Protein AF-A0A1A9Z131-F1 (afdb_monomer_lite)

Foldseek 3Di:
DDWDWADAQAWLVRVQVVVCVVVVAPDKDWADTDDSQETATIDMAGDPRVVCNVVLLPFDKDKDWDKDFQWAFLQLAPVGDTPGGHDQPDDPVQLVVLVVVPPDDDDFDDHPPDPVPGDDDDVSRVQQVSNVSSVRGMGTYDYMYMDRPPAAEDEDADDCPPPQDFFDADDDPDDDFAKYWYAYNVPRHTFFIFGADNRRGTHDTDGDDD

Structure (mmCIF, N/CA/C/O backbone):
data_AF-A0A1A9Z131-F1
#
_entry.id   AF-A0A1A9Z131-F1
#
loop_
_atom_site.group_PDB
_atom_site.id
_atom_site.type_symbol
_atom_site.label_atom_id
_atom_site.label_alt_id
_atom_site.label_comp_id
_atom_site.label_asym_id
_atom_site.label_entity_id
_atom_site.label_seq_id
_atom_site.pdbx_PDB_ins_code
_atom_site.Cartn_x
_atom_site.Cartn_y
_atom_site.Cartn_z
_atom_site.occupancy
_atom_site.B_iso_or_equiv
_atom_site.auth_seq_id
_atom_site.auth_comp_id
_atom_site.auth_asym_id
_atom_site.auth_atom_id
_atom_site.pdbx_PDB_model_num
ATOM 1 N N . MET A 1 1 ? 10.543 5.028 -19.927 1.00 80.50 1 MET A N 1
ATOM 2 C CA . MET A 1 1 ? 9.781 4.653 -18.719 1.00 80.50 1 MET A CA 1
ATOM 3 C C . MET A 1 1 ? 8.359 5.126 -18.933 1.00 80.50 1 MET A C 1
ATOM 5 O O . MET A 1 1 ? 8.201 6.187 -19.519 1.00 80.50 1 MET A O 1
ATOM 9 N N . LEU A 1 2 ? 7.374 4.341 -18.516 1.00 78.75 2 LEU A N 1
ATOM 10 C CA . LEU A 1 2 ? 5.954 4.682 -18.515 1.00 78.75 2 LEU A CA 1
ATOM 11 C C . LEU A 1 2 ? 5.469 4.652 -17.066 1.00 78.75 2 LEU A C 1
ATOM 13 O O . LEU A 1 2 ? 5.832 3.738 -16.329 1.00 78.75 2 LEU A O 1
ATOM 17 N N . LEU A 1 3 ? 4.692 5.646 -16.659 1.00 81.25 3 LEU A N 1
ATOM 18 C CA . LEU A 1 3 ? 4.145 5.745 -15.310 1.00 81.25 3 LEU A CA 1
ATOM 19 C C . LEU A 1 3 ? 2.669 5.385 -15.369 1.00 81.25 3 LEU A C 1
ATOM 21 O O . LEU A 1 3 ? 1.824 6.256 -15.468 1.00 81.25 3 LEU A O 1
ATOM 25 N N . LEU A 1 4 ? 2.381 4.090 -15.371 1.00 80.44 4 LEU A N 1
ATOM 26 C CA . LEU A 1 4 ? 1.031 3.612 -15.613 1.00 80.44 4 LEU A CA 1
ATOM 27 C C . LEU A 1 4 ? 0.202 3.673 -14.328 1.00 80.44 4 LEU A C 1
ATOM 29 O O . LEU A 1 4 ? 0.652 3.183 -13.298 1.00 80.44 4 LEU A O 1
ATOM 33 N N . ASP A 1 5 ? -1.017 4.198 -14.396 1.00 81.69 5 ASP A N 1
ATOM 34 C CA . ASP A 1 5 ? -2.008 3.996 -13.338 1.00 81.69 5 ASP A CA 1
ATOM 35 C C . ASP A 1 5 ? -2.646 2.604 -13.481 1.00 81.69 5 ASP A C 1
ATOM 37 O O . ASP A 1 5 ? -3.326 2.300 -14.465 1.00 81.69 5 ASP A O 1
ATOM 41 N N . LYS A 1 6 ? -2.339 1.705 -12.540 1.00 84.62 6 LYS A N 1
ATOM 42 C CA . LYS A 1 6 ? -2.785 0.314 -12.559 1.00 84.62 6 LYS A CA 1
ATOM 43 C C . LYS A 1 6 ? -4.248 0.265 -12.119 1.00 84.62 6 LYS A C 1
ATOM 45 O O . LYS A 1 6 ? -4.522 0.585 -10.964 1.00 84.62 6 LYS A O 1
ATOM 50 N N . PRO A 1 7 ? -5.182 -0.235 -12.945 1.00 81.88 7 PRO A N 1
ATOM 51 C CA . PRO A 1 7 ? -6.535 -0.485 -12.468 1.00 81.88 7 PRO A CA 1
ATOM 52 C C . PRO A 1 7 ? -6.546 -1.581 -11.390 1.00 81.88 7 PRO A C 1
ATOM 54 O O . PRO A 1 7 ? -5.699 -2.488 -11.379 1.00 81.88 7 PRO A O 1
ATOM 57 N N . ALA A 1 8 ? -7.524 -1.506 -10.489 1.00 82.56 8 ALA A N 1
ATOM 58 C CA . ALA A 1 8 ? -7.813 -2.578 -9.540 1.00 82.56 8 ALA A CA 1
ATOM 59 C C . ALA A 1 8 ? -8.318 -3.841 -10.272 1.00 82.56 8 ALA A C 1
ATOM 61 O O . ALA A 1 8 ? -8.805 -3.772 -11.400 1.00 82.56 8 ALA A O 1
ATOM 62 N N . GLY A 1 9 ? -8.163 -5.006 -9.641 1.00 85.12 9 GLY A N 1
ATOM 63 C CA . GLY A 1 9 ? -8.548 -6.318 -10.177 1.00 85.12 9 GLY A CA 1
ATOM 64 C C . GLY A 1 9 ? -7.490 -6.999 -11.056 1.00 85.12 9 GLY A C 1
ATOM 65 O O . GLY A 1 9 ? -7.666 -8.146 -11.456 1.00 85.12 9 GLY A O 1
ATOM 66 N N . TYR A 1 10 ? -6.363 -6.339 -11.337 1.00 88.12 10 TYR A N 1
ATOM 67 C CA . TYR A 1 10 ? -5.304 -6.880 -12.195 1.00 88.12 10 TYR A CA 1
ATOM 68 C C . TYR A 1 10 ? -3.958 -6.943 -11.481 1.00 88.12 10 TYR A C 1
ATOM 70 O O . TYR A 1 10 ? -3.532 -5.974 -10.856 1.00 88.12 10 TYR A O 1
ATOM 78 N N . SER A 1 11 ? -3.226 -8.049 -11.634 1.00 90.19 11 SER A N 1
ATOM 79 C CA . SER A 1 11 ? -1.854 -8.141 -11.119 1.00 90.19 11 SER A CA 1
ATOM 80 C C . SER A 1 11 ? -0.894 -7.219 -11.887 1.00 90.19 11 SER A C 1
ATOM 82 O O . SER A 1 11 ? -1.046 -7.005 -13.095 1.00 90.19 11 SER A O 1
ATOM 84 N N . SER A 1 12 ? 0.151 -6.713 -11.221 1.00 89.88 12 SER A N 1
ATOM 85 C CA . SER A 1 12 ? 1.187 -5.895 -11.880 1.00 89.88 12 SER A CA 1
ATOM 86 C C . SER A 1 12 ? 1.824 -6.594 -13.084 1.00 89.88 12 SER A C 1
ATOM 88 O O . SER A 1 12 ? 2.076 -5.957 -14.106 1.00 89.88 12 SER A O 1
ATOM 90 N N . ASN A 1 13 ? 2.055 -7.910 -13.002 1.00 93.69 13 ASN A N 1
ATOM 91 C CA . ASN A 1 13 ? 2.632 -8.663 -14.115 1.00 93.69 13 ASN A CA 1
ATOM 92 C C . ASN A 1 13 ? 1.666 -8.769 -15.304 1.00 93.69 13 ASN A C 1
ATOM 94 O O . ASN A 1 13 ? 2.104 -8.632 -16.442 1.00 93.69 13 ASN A O 1
ATOM 98 N N . TYR A 1 14 ? 0.363 -8.959 -15.065 1.00 94.19 14 TYR A N 1
ATOM 99 C CA . TYR A 1 14 ? -0.627 -8.967 -16.146 1.00 94.19 14 TYR A CA 1
ATOM 100 C C . TYR A 1 14 ? -0.594 -7.650 -16.937 1.00 94.19 14 TYR A C 1
ATOM 102 O O . TYR A 1 14 ? -0.487 -7.658 -18.166 1.00 94.19 14 TYR A O 1
ATOM 110 N N . ILE A 1 15 ? -0.594 -6.520 -16.226 1.00 92.19 15 ILE A N 1
ATOM 111 C CA . ILE A 1 15 ? -0.526 -5.185 -16.827 1.00 92.19 15 ILE A CA 1
ATOM 112 C C . ILE A 1 15 ? 0.799 -4.966 -17.567 1.00 92.19 15 ILE A C 1
ATOM 114 O O . ILE A 1 15 ? 0.792 -4.494 -18.705 1.00 92.19 15 ILE A O 1
ATOM 118 N N . LEU A 1 16 ? 1.930 -5.394 -16.992 1.00 93.94 16 LEU A N 1
ATOM 119 C CA . LEU A 1 16 ? 3.228 -5.360 -17.671 1.00 93.94 16 LEU A CA 1
ATOM 120 C C . LEU A 1 16 ? 3.188 -6.095 -19.016 1.00 93.94 16 LEU A C 1
ATOM 122 O O . LEU A 1 16 ? 3.672 -5.553 -20.009 1.00 93.94 16 LEU A O 1
ATOM 126 N N . GLN A 1 17 ? 2.641 -7.315 -19.062 1.00 95.19 17 GLN A N 1
ATOM 127 C CA . GLN A 1 17 ? 2.590 -8.092 -20.305 1.00 95.19 17 GLN A CA 1
ATOM 128 C C . GLN A 1 17 ? 1.708 -7.414 -21.355 1.00 95.19 17 GLN A C 1
ATOM 130 O O . GLN A 1 17 ? 2.103 -7.333 -22.518 1.00 95.19 17 GLN A O 1
ATOM 135 N N . LYS A 1 18 ? 0.552 -6.865 -20.956 1.00 93.25 18 LYS A N 1
ATOM 136 C CA . LYS A 1 18 ? -0.313 -6.092 -21.859 1.00 93.25 18 LYS A CA 1
ATOM 137 C C . LYS A 1 18 ? 0.429 -4.899 -22.460 1.00 93.25 18 LYS A C 1
ATOM 139 O O . LYS A 1 18 ? 0.466 -4.763 -23.680 1.00 93.25 18 LYS A O 1
ATOM 144 N N . VAL A 1 19 ? 1.083 -4.091 -21.628 1.00 89.19 19 VAL A N 1
ATOM 145 C CA . VAL A 1 19 ? 1.844 -2.915 -22.079 1.00 89.19 19 VAL A CA 1
ATOM 146 C C . VAL A 1 19 ? 3.030 -3.304 -22.959 1.00 89.19 19 VAL A C 1
ATOM 148 O O . VAL A 1 19 ? 3.261 -2.679 -23.993 1.00 89.19 19 VAL A O 1
ATOM 151 N N . LYS A 1 20 ? 3.777 -4.351 -22.587 1.00 93.12 20 LYS A N 1
ATOM 152 C CA . LYS A 1 20 ? 4.911 -4.853 -23.374 1.00 93.12 20 LYS A CA 1
ATOM 153 C C . LYS A 1 20 ? 4.474 -5.234 -24.790 1.00 93.12 20 LYS A C 1
ATOM 155 O O . LYS A 1 20 ? 5.169 -4.880 -25.740 1.00 93.12 20 LYS A O 1
ATOM 160 N N . THR A 1 21 ? 3.339 -5.922 -24.919 1.00 93.50 21 THR A N 1
ATOM 161 C CA . THR A 1 21 ? 2.768 -6.318 -26.212 1.00 93.50 21 THR A CA 1
ATOM 162 C C . THR A 1 21 ? 2.284 -5.109 -27.008 1.00 93.50 21 THR A C 1
ATOM 164 O O . THR A 1 21 ? 2.656 -4.976 -28.171 1.00 93.50 21 THR A O 1
ATOM 167 N N . LEU A 1 22 ? 1.524 -4.197 -26.388 1.00 91.06 22 LEU A N 1
ATOM 168 C CA . LEU A 1 22 ? 1.009 -2.987 -27.047 1.00 91.06 22 LEU A CA 1
ATOM 169 C C . LEU A 1 22 ? 2.128 -2.106 -27.615 1.00 91.06 22 LEU A C 1
ATOM 171 O O . LEU A 1 22 ? 2.004 -1.580 -28.715 1.00 91.06 22 LEU A O 1
ATOM 175 N N . LEU A 1 23 ? 3.237 -1.983 -26.885 1.00 86.50 23 LEU A N 1
ATOM 176 C CA . LEU A 1 23 ? 4.388 -1.173 -27.289 1.00 86.50 23 LEU A CA 1
ATOM 177 C C . LEU A 1 23 ? 5.455 -1.966 -28.060 1.00 86.50 23 LEU A C 1
ATOM 179 O O . LEU A 1 23 ? 6.532 -1.434 -28.323 1.00 86.50 23 LEU A O 1
ATOM 183 N N . GLN A 1 24 ? 5.194 -3.241 -28.379 1.00 92.44 24 GLN A N 1
ATOM 184 C CA . GLN A 1 24 ? 6.124 -4.154 -29.062 1.00 92.44 24 GLN A CA 1
ATOM 185 C C . GLN A 1 24 ? 7.536 -4.161 -28.440 1.00 92.44 24 GLN A C 1
ATOM 187 O O . GLN A 1 24 ? 8.564 -4.277 -29.114 1.00 92.44 24 GLN A O 1
ATOM 192 N N . ALA A 1 25 ? 7.610 -4.016 -27.116 1.00 90.50 25 ALA A N 1
ATOM 193 C CA . ALA A 1 25 ? 8.872 -3.848 -26.418 1.00 90.50 25 ALA A CA 1
ATOM 194 C C . ALA A 1 25 ? 9.596 -5.194 -26.263 1.00 90.50 25 ALA A C 1
ATOM 196 O O . ALA A 1 25 ? 9.107 -6.119 -25.611 1.00 90.50 25 ALA A O 1
ATOM 197 N N . LYS A 1 26 ? 10.833 -5.288 -26.771 1.00 90.88 26 LYS A N 1
ATOM 198 C CA . LYS A 1 26 ? 11.671 -6.499 -26.634 1.00 90.88 26 LYS A CA 1
ATOM 199 C C . LYS A 1 26 ? 11.933 -6.876 -25.169 1.00 90.88 26 LYS A C 1
ATOM 201 O O . LYS A 1 26 ? 11.962 -8.052 -24.815 1.00 90.88 26 LYS A O 1
ATOM 206 N N . LYS A 1 27 ? 12.089 -5.874 -24.299 1.00 91.19 27 LYS A N 1
ATOM 207 C CA . LYS A 1 27 ? 12.331 -6.037 -22.860 1.00 91.19 27 LYS A CA 1
ATOM 208 C C . LYS A 1 27 ? 11.526 -5.009 -22.073 1.00 91.19 27 LYS A C 1
ATOM 210 O O . LYS A 1 27 ? 11.609 -3.821 -22.378 1.00 91.19 27 LYS A O 1
ATOM 215 N N . ALA A 1 28 ? 10.815 -5.466 -21.048 1.00 92.06 28 ALA A N 1
ATOM 216 C CA . ALA A 1 28 ? 10.077 -4.622 -20.118 1.00 92.06 28 ALA A CA 1
ATOM 217 C C . ALA A 1 28 ? 10.122 -5.220 -18.702 1.00 92.06 28 ALA A C 1
ATOM 219 O O . ALA A 1 28 ? 10.279 -6.431 -18.552 1.00 92.06 28 ALA A O 1
ATOM 220 N N . GLY A 1 29 ? 9.990 -4.376 -17.684 1.00 90.19 29 GLY A N 1
ATOM 221 C CA . GLY A 1 29 ? 9.822 -4.759 -16.281 1.00 90.19 29 GLY A CA 1
ATOM 222 C C . GLY A 1 29 ? 9.078 -3.661 -15.526 1.00 90.19 29 GLY A C 1
ATOM 223 O O . GLY A 1 29 ? 8.997 -2.544 -16.025 1.00 90.19 29 GLY A O 1
ATOM 224 N N . TYR A 1 30 ? 8.544 -3.951 -14.343 1.00 88.38 30 TYR A N 1
ATOM 225 C CA . TYR A 1 30 ? 7.919 -2.944 -13.479 1.00 88.38 30 TYR A CA 1
ATOM 226 C C . TYR A 1 30 ? 8.684 -2.796 -12.160 1.00 88.38 30 TYR A C 1
ATOM 228 O O . TYR A 1 30 ? 9.517 -3.641 -11.821 1.00 88.38 30 TYR A O 1
ATOM 236 N N . VAL A 1 31 ? 8.414 -1.716 -11.430 1.00 84.62 31 VAL A N 1
ATOM 237 C CA . VAL A 1 31 ? 8.987 -1.454 -10.105 1.00 84.62 31 VAL A CA 1
ATOM 238 C C . VAL A 1 31 ? 7.879 -1.247 -9.086 1.00 84.62 31 VAL A C 1
ATOM 240 O O . VAL A 1 31 ? 6.948 -0.506 -9.365 1.00 84.62 31 VAL A O 1
ATOM 243 N N . GLY A 1 32 ? 8.003 -1.877 -7.914 1.00 81.06 32 GLY A N 1
ATOM 244 C CA . GLY A 1 32 ? 6.988 -1.814 -6.863 1.00 81.06 32 GLY A CA 1
ATOM 245 C C . GLY A 1 32 ? 5.758 -2.633 -7.243 1.00 81.06 32 GLY A C 1
ATOM 246 O O . GLY A 1 32 ? 4.857 -2.141 -7.914 1.00 81.06 32 GLY A O 1
ATOM 247 N N . THR A 1 33 ? 5.735 -3.909 -6.852 1.00 84.75 33 THR A N 1
ATOM 248 C CA . THR A 1 33 ? 4.553 -4.754 -7.061 1.00 84.75 33 THR A CA 1
ATOM 249 C C . THR A 1 33 ? 3.370 -4.150 -6.316 1.00 84.75 33 THR A C 1
ATOM 251 O O . THR A 1 33 ? 3.461 -3.905 -5.117 1.00 84.75 33 THR A O 1
ATOM 254 N N . LEU A 1 34 ? 2.271 -3.942 -7.033 1.00 83.50 34 LEU A N 1
ATOM 255 C CA . LEU A 1 34 ? 0.981 -3.598 -6.459 1.00 83.50 34 LEU A CA 1
ATOM 256 C C . LEU A 1 34 ? 0.136 -4.866 -6.412 1.00 83.50 34 LEU A C 1
ATOM 258 O O . LEU A 1 34 ? 0.111 -5.639 -7.379 1.00 83.50 34 LEU A O 1
ATOM 262 N N . ASP A 1 35 ? -0.566 -5.069 -5.303 1.00 81.44 35 ASP A N 1
ATOM 263 C CA . ASP A 1 35 ? -1.525 -6.161 -5.194 1.00 81.44 35 ASP A CA 1
ATOM 264 C C . ASP A 1 35 ? -2.596 -6.050 -6.291 1.00 81.44 35 ASP A C 1
ATOM 266 O O . ASP A 1 35 ? -2.889 -4.939 -6.755 1.00 81.44 35 ASP A O 1
ATOM 270 N N . PRO A 1 36 ? -3.207 -7.169 -6.725 1.00 83.81 36 PRO A N 1
ATOM 271 C CA . PRO A 1 36 ? -4.270 -7.136 -7.727 1.00 83.81 36 PRO A CA 1
ATOM 272 C C . PRO A 1 36 ? -5.375 -6.136 -7.378 1.00 83.81 36 PRO A C 1
ATOM 274 O O . PRO A 1 36 ? -5.810 -5.365 -8.230 1.00 83.81 36 PRO A O 1
ATOM 277 N N . LEU A 1 37 ? -5.727 -6.095 -6.097 1.00 77.81 37 LEU A N 1
ATOM 278 C CA . LEU A 1 37 ? -6.708 -5.211 -5.487 1.00 77.81 37 LEU A CA 1
ATOM 279 C C . LEU A 1 37 ? -6.302 -3.737 -5.378 1.00 77.81 37 LEU A C 1
ATOM 281 O O . LEU A 1 37 ? -7.162 -2.861 -5.320 1.00 77.81 37 LEU A O 1
ATOM 285 N N . ALA A 1 38 ? -5.006 -3.438 -5.339 1.00 80.69 38 ALA A N 1
ATOM 286 C CA . ALA A 1 38 ? -4.530 -2.062 -5.276 1.00 80.69 38 ALA A CA 1
ATOM 287 C C . ALA A 1 38 ? -4.666 -1.376 -6.642 1.00 80.69 38 ALA A C 1
ATOM 289 O O . ALA A 1 38 ? -4.644 -2.032 -7.682 1.00 80.69 38 ALA A O 1
ATOM 290 N N . SER A 1 39 ? -4.756 -0.052 -6.650 1.00 82.06 39 SER A N 1
ATOM 291 C CA . SER A 1 39 ? -4.669 0.776 -7.855 1.00 82.06 39 SER A CA 1
ATOM 292 C C . SER A 1 39 ? -3.538 1.800 -7.726 1.00 82.06 39 SER A C 1
ATOM 294 O O . SER A 1 39 ? -2.880 1.888 -6.686 1.00 82.06 39 SER A O 1
ATOM 296 N N . GLY A 1 40 ? -3.284 2.587 -8.763 1.00 81.31 40 GLY A N 1
ATOM 297 C CA . GLY A 1 40 ? -2.299 3.658 -8.702 1.00 81.31 40 GLY A CA 1
ATOM 298 C C . GLY A 1 40 ? -1.005 3.340 -9.435 1.00 81.31 40 GLY A C 1
ATOM 299 O O . GLY A 1 40 ? -0.904 2.435 -10.264 1.00 81.31 40 GLY A O 1
ATOM 300 N N . MET A 1 41 ? 0.009 4.139 -9.136 1.00 82.38 41 MET A N 1
ATOM 301 C CA . MET A 1 41 ? 1.197 4.288 -9.960 1.00 82.38 41 MET A CA 1
ATOM 302 C C . MET A 1 41 ? 2.068 3.023 -9.982 1.00 82.38 41 MET A C 1
ATOM 304 O O . MET A 1 41 ? 2.694 2.654 -8.989 1.00 82.38 41 MET A O 1
ATOM 308 N N . LEU A 1 42 ? 2.177 2.412 -11.160 1.00 85.81 42 LEU A N 1
ATOM 309 C CA . LEU A 1 42 ? 3.052 1.294 -11.492 1.00 85.81 42 LEU A CA 1
ATOM 310 C C . LEU A 1 42 ? 4.097 1.744 -12.531 1.00 85.81 42 LEU A C 1
ATOM 312 O O . LEU A 1 42 ? 3.823 1.753 -13.736 1.00 85.81 42 LEU A O 1
ATOM 316 N N . PRO A 1 43 ? 5.322 2.100 -12.105 1.00 85.69 43 PRO A N 1
ATOM 317 C CA . PRO A 1 43 ? 6.407 2.411 -13.026 1.00 85.69 43 PRO A CA 1
ATOM 318 C C . PRO A 1 43 ? 6.779 1.201 -13.889 1.00 85.69 43 PRO A C 1
ATOM 320 O O . PRO A 1 43 ? 7.225 0.169 -13.383 1.00 85.69 43 PRO A O 1
ATOM 323 N N . ILE A 1 44 ? 6.657 1.348 -15.207 1.00 86.31 44 ILE A N 1
ATOM 324 C CA . ILE A 1 44 ? 7.069 0.369 -16.213 1.00 86.31 44 ILE A CA 1
ATOM 325 C C . ILE A 1 44 ? 8.332 0.869 -16.923 1.00 86.31 44 ILE A C 1
ATOM 327 O O . ILE A 1 44 ? 8.408 1.959 -17.497 1.00 86.31 44 ILE A O 1
ATOM 331 N N . LEU A 1 45 ? 9.364 0.039 -16.895 1.00 86.81 45 LEU A N 1
ATOM 332 C CA . LEU A 1 45 ? 10.670 0.271 -17.490 1.00 86.81 45 LEU A CA 1
ATOM 333 C C . LEU A 1 45 ? 10.829 -0.590 -18.742 1.00 86.81 45 LEU A C 1
ATOM 335 O O . LEU A 1 45 ? 10.433 -1.751 -18.762 1.00 86.81 45 LEU A O 1
ATOM 339 N N . PHE A 1 46 ? 11.483 -0.049 -19.768 1.00 88.00 46 PHE A N 1
ATOM 340 C CA . PHE A 1 46 ? 11.712 -0.724 -21.050 1.00 88.00 46 PHE A CA 1
ATOM 341 C C . PHE A 1 46 ? 13.194 -0.756 -21.422 1.00 88.00 46 PHE A C 1
ATOM 343 O O . PHE A 1 46 ? 13.941 0.188 -21.146 1.00 88.00 46 PHE A O 1
ATOM 350 N N . GLY A 1 47 ? 13.632 -1.823 -22.090 1.00 90.88 47 GLY A N 1
ATOM 351 C CA . GLY A 1 47 ? 14.978 -1.918 -22.658 1.00 90.88 47 GLY A CA 1
ATOM 352 C C . GLY A 1 47 ? 16.084 -1.665 -21.630 1.00 90.88 47 GLY A C 1
ATOM 353 O O . GLY A 1 47 ? 16.157 -2.335 -20.602 1.00 90.88 47 GLY A O 1
ATOM 354 N N . ILE A 1 48 ? 16.953 -0.687 -21.905 1.00 85.94 48 ILE A N 1
ATOM 355 C CA . ILE A 1 48 ? 18.062 -0.324 -21.012 1.00 85.94 48 ILE A CA 1
ATOM 356 C C . ILE A 1 48 ? 17.584 0.301 -19.696 1.00 85.94 48 ILE A C 1
ATOM 358 O O . ILE A 1 48 ? 18.247 0.142 -18.672 1.00 85.94 48 ILE A O 1
ATOM 362 N N . THR A 1 49 ? 16.405 0.939 -19.692 1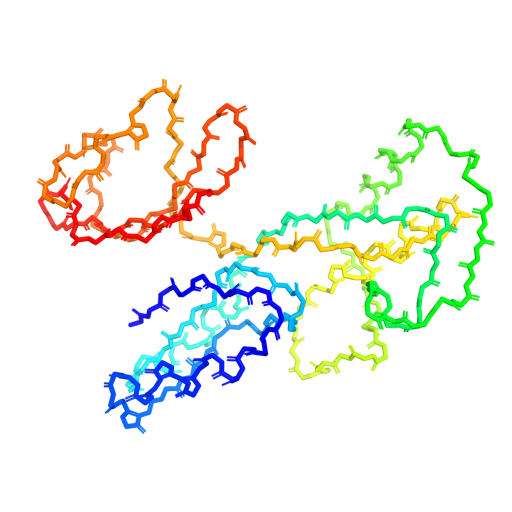.00 81.50 49 THR A N 1
ATOM 363 C CA . THR A 1 49 ? 15.882 1.619 -18.497 1.00 81.50 49 THR A CA 1
ATOM 364 C C . THR A 1 49 ? 15.541 0.644 -17.371 1.00 81.50 49 THR A C 1
ATOM 366 O O . THR A 1 49 ? 15.561 1.032 -16.208 1.00 81.50 49 THR A O 1
ATOM 369 N N . THR A 1 50 ? 15.356 -0.651 -17.671 1.00 83.75 50 THR A N 1
ATOM 370 C CA . THR A 1 50 ? 15.155 -1.684 -16.639 1.00 83.75 50 THR A CA 1
ATOM 371 C C . THR A 1 50 ? 16.346 -1.813 -15.689 1.00 83.75 50 THR A C 1
ATOM 373 O O . THR A 1 50 ? 16.187 -2.354 -14.603 1.00 83.75 50 THR A O 1
ATOM 376 N N . LYS A 1 51 ? 17.547 -1.357 -16.082 1.00 81.00 51 LYS A N 1
ATOM 377 C CA . LYS A 1 51 ? 18.738 -1.367 -15.215 1.00 81.00 51 LYS A CA 1
ATOM 378 C C . LYS A 1 51 ? 18.613 -0.397 -14.032 1.00 81.00 51 LYS A C 1
ATOM 380 O O . LYS A 1 51 ? 19.263 -0.610 -13.016 1.00 81.00 51 LYS A O 1
ATOM 385 N N . PHE A 1 52 ? 17.760 0.623 -14.145 1.00 77.81 52 PHE A N 1
ATOM 386 C CA . PHE A 1 52 ? 17.558 1.642 -13.113 1.00 77.81 52 PHE A CA 1
ATOM 387 C C . PHE A 1 52 ? 16.456 1.280 -12.104 1.00 77.81 52 PHE A C 1
ATOM 389 O O . PHE A 1 52 ? 16.143 2.084 -11.231 1.00 77.81 52 PHE A O 1
ATOM 396 N N . SER A 1 53 ? 15.886 0.070 -12.178 1.00 81.56 53 SER A N 1
ATOM 397 C CA . SER A 1 53 ? 14.809 -0.374 -11.280 1.00 81.56 53 SER A CA 1
ATOM 398 C C . SER A 1 53 ? 15.169 -0.271 -9.798 1.00 81.56 53 SER A C 1
ATOM 400 O O . SER A 1 53 ? 14.323 0.096 -8.991 1.00 81.56 53 SER A O 1
ATOM 402 N N . LYS A 1 54 ? 16.436 -0.527 -9.447 1.00 76.12 54 LYS A N 1
ATOM 403 C CA . LYS A 1 54 ? 16.940 -0.440 -8.068 1.00 76.12 54 LYS A CA 1
ATOM 404 C C . LYS A 1 54 ? 16.779 0.953 -7.454 1.00 76.12 54 LYS A C 1
ATOM 406 O O . LYS A 1 54 ? 16.483 1.045 -6.272 1.00 76.12 54 LYS A O 1
ATOM 411 N N . TYR A 1 55 ? 16.932 2.018 -8.242 1.00 76.12 55 TYR A N 1
ATOM 412 C CA . TYR A 1 55 ? 16.779 3.385 -7.735 1.00 76.12 55 TYR A CA 1
ATOM 413 C C . TYR A 1 55 ? 15.323 3.677 -7.374 1.00 76.12 55 TYR A C 1
ATOM 415 O O . TYR A 1 55 ? 15.053 4.187 -6.297 1.00 76.12 55 TYR A O 1
ATOM 423 N N . LEU A 1 56 ? 14.388 3.261 -8.234 1.00 75.12 56 LEU A N 1
ATOM 424 C CA . LEU A 1 56 ? 12.949 3.411 -8.003 1.00 75.12 56 LEU A CA 1
ATOM 425 C C . LEU A 1 56 ? 12.427 2.508 -6.873 1.00 75.12 56 LEU A C 1
ATOM 427 O O . LEU A 1 56 ? 11.450 2.839 -6.214 1.00 75.12 56 LEU A O 1
ATOM 431 N N . LEU A 1 57 ? 13.073 1.367 -6.616 1.00 75.81 57 LEU A N 1
ATOM 432 C CA . LEU A 1 57 ? 12.717 0.513 -5.480 1.00 75.81 57 LEU A CA 1
ATOM 433 C C . LEU A 1 57 ? 13.015 1.176 -4.134 1.00 75.81 57 LEU A C 1
ATOM 435 O O . LEU A 1 57 ? 12.326 0.865 -3.168 1.00 75.81 57 LEU A O 1
ATOM 439 N N . ASN A 1 58 ? 13.974 2.097 -4.069 1.00 73.19 58 ASN A N 1
ATOM 440 C CA . ASN A 1 58 ? 14.411 2.720 -2.819 1.00 73.19 58 ASN A CA 1
ATOM 441 C C . ASN A 1 58 ? 13.773 4.093 -2.562 1.00 73.19 58 ASN A C 1
ATOM 443 O O . ASN A 1 58 ? 14.062 4.707 -1.541 1.00 73.19 58 ASN A O 1
ATOM 447 N N . THR A 1 59 ? 12.909 4.577 -3.455 1.00 76.19 59 THR A N 1
ATOM 448 C CA . THR A 1 59 ? 12.205 5.852 -3.259 1.00 76.19 59 THR A CA 1
ATOM 449 C C . THR A 1 59 ? 11.143 5.729 -2.179 1.00 76.19 59 THR A C 1
ATOM 451 O O . THR A 1 59 ? 10.645 4.636 -1.894 1.00 76.19 59 THR A O 1
ATOM 454 N N . ASN A 1 60 ? 10.709 6.854 -1.630 1.00 75.44 60 ASN A N 1
ATOM 455 C CA . ASN A 1 60 ? 9.545 6.870 -0.754 1.00 75.44 60 ASN A CA 1
ATOM 456 C C . ASN A 1 60 ? 8.262 6.554 -1.551 1.00 75.44 60 ASN A C 1
ATOM 458 O O . ASN A 1 60 ? 8.179 6.797 -2.760 1.00 75.44 60 ASN A O 1
ATOM 462 N N . LYS A 1 61 ? 7.262 5.974 -0.880 1.00 76.88 61 LYS A N 1
ATOM 463 C CA . LYS A 1 61 ? 5.940 5.689 -1.456 1.00 76.88 61 LYS A CA 1
ATOM 464 C C . LYS A 1 61 ? 4.868 6.236 -0.535 1.00 76.88 61 LYS A C 1
ATOM 466 O O . LYS A 1 61 ? 5.005 6.167 0.683 1.00 76.88 61 LYS A O 1
ATOM 471 N N . GLN A 1 62 ? 3.811 6.758 -1.129 1.00 77.94 62 GLN A N 1
ATOM 472 C CA . GLN A 1 62 ? 2.624 7.214 -0.423 1.00 77.94 62 GLN A CA 1
ATOM 473 C C . GLN A 1 62 ? 1.444 6.337 -0.821 1.00 77.94 62 GLN A C 1
ATOM 475 O O . GLN A 1 62 ? 1.341 5.915 -1.972 1.00 77.94 62 GLN A O 1
ATOM 480 N N . TYR A 1 63 ? 0.581 6.055 0.149 1.00 77.38 63 TYR A N 1
ATOM 481 C CA . TYR A 1 63 ? -0.589 5.208 -0.020 1.00 77.38 63 TYR A CA 1
ATOM 482 C C . TYR A 1 63 ? -1.791 5.919 0.590 1.00 77.38 63 TYR A C 1
ATOM 484 O O . TYR A 1 63 ? -1.726 6.359 1.738 1.00 77.38 63 TYR A O 1
ATOM 492 N N . TYR A 1 64 ? -2.880 6.016 -0.165 1.00 78.12 64 TYR A N 1
ATOM 493 C CA . TYR A 1 64 ? -4.190 6.344 0.389 1.00 78.12 64 TYR A CA 1
ATOM 494 C C . TYR A 1 64 ? -4.948 5.049 0.629 1.00 78.12 64 TYR A C 1
ATOM 496 O O . TYR A 1 64 ? -5.117 4.300 -0.324 1.00 78.12 64 TYR A O 1
ATOM 504 N N . VAL A 1 65 ? -5.379 4.779 1.862 1.00 79.69 65 VAL A N 1
ATOM 505 C CA . VAL A 1 65 ? -6.004 3.501 2.226 1.00 79.69 65 VAL A CA 1
ATOM 506 C C . VAL A 1 65 ? -7.301 3.706 2.988 1.00 79.69 65 VAL A C 1
ATOM 508 O O . VAL A 1 65 ? -7.432 4.641 3.777 1.00 79.69 65 VAL A O 1
ATOM 511 N N . VAL A 1 66 ? -8.238 2.786 2.782 1.00 84.69 66 VAL A N 1
ATOM 512 C CA . VAL A 1 66 ? -9.463 2.664 3.572 1.00 84.69 66 VAL A CA 1
ATOM 513 C C . VAL A 1 66 ? -9.401 1.323 4.295 1.00 84.69 66 VAL A C 1
ATOM 515 O O . VAL A 1 66 ? -8.895 0.348 3.748 1.00 84.69 66 VAL A O 1
ATOM 518 N N . ALA A 1 67 ? -9.884 1.260 5.530 1.00 89.25 67 ALA A N 1
ATOM 519 C CA . ALA A 1 67 ? -9.912 0.033 6.318 1.00 89.25 67 ALA A CA 1
ATOM 520 C C . ALA A 1 67 ? -11.283 -0.149 6.964 1.00 89.25 67 ALA A C 1
ATOM 522 O O . ALA A 1 67 ? -11.949 0.830 7.310 1.00 89.25 67 ALA A O 1
ATOM 523 N N . LYS A 1 68 ? -11.688 -1.405 7.150 1.00 90.56 68 LYS A N 1
ATOM 524 C CA . LYS A 1 68 ? -12.899 -1.762 7.883 1.00 90.56 68 LYS A CA 1
ATOM 525 C C . LYS A 1 68 ? -12.516 -2.223 9.276 1.00 90.56 68 LYS A C 1
ATOM 527 O O . LYS A 1 68 ? -11.838 -3.234 9.420 1.00 90.56 68 LYS A O 1
ATOM 532 N N . LEU A 1 69 ? -12.945 -1.481 10.292 1.00 93.69 69 LEU A 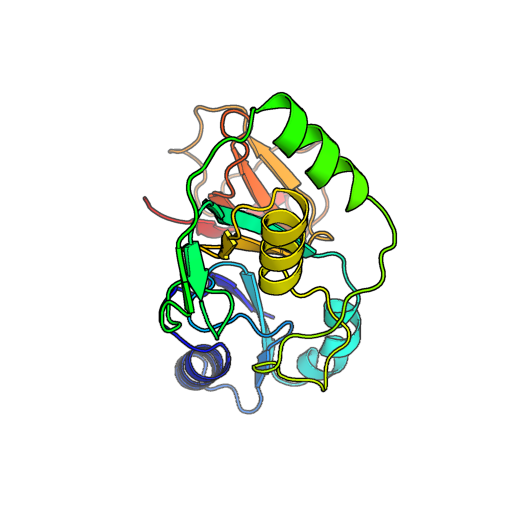N 1
ATOM 533 C CA . LEU A 1 69 ? -12.796 -1.884 11.691 1.00 93.69 69 LEU A CA 1
ATOM 534 C C . LEU A 1 69 ? -13.873 -2.903 12.075 1.00 93.69 69 LEU A C 1
ATOM 536 O O . LEU A 1 69 ? -14.972 -2.887 11.524 1.00 93.69 69 LEU A O 1
ATOM 540 N N . GLY A 1 70 ? -13.576 -3.744 13.064 1.00 94.56 70 GLY A N 1
ATOM 541 C CA . GLY A 1 70 ? -14.517 -4.731 13.600 1.00 94.56 70 GLY A CA 1
ATOM 542 C C . GLY A 1 70 ? -14.518 -6.067 12.861 1.00 94.56 70 GLY A C 1
ATOM 543 O O . GLY A 1 70 ? -15.166 -7.003 13.315 1.00 94.56 70 GLY A O 1
ATOM 544 N N . GLU A 1 71 ? -13.790 -6.181 11.753 1.00 94.69 71 GLU A N 1
ATOM 545 C CA . GLU A 1 71 ? -13.700 -7.392 10.940 1.00 94.69 71 GLU A CA 1
ATOM 546 C C . GLU A 1 71 ? -12.245 -7.674 10.590 1.00 94.69 71 GLU A C 1
ATOM 548 O O . GLU A 1 71 ? -11.510 -6.762 10.213 1.00 94.69 71 GLU A O 1
ATOM 553 N N . ARG A 1 72 ? -11.841 -8.941 10.658 1.00 93.94 72 ARG A N 1
ATOM 554 C CA . ARG A 1 72 ? -10.497 -9.393 10.290 1.00 93.94 72 ARG A CA 1
ATOM 555 C C . ARG A 1 72 ? -10.590 -10.539 9.291 1.00 93.94 72 ARG A C 1
ATOM 557 O O . ARG A 1 72 ? -11.446 -11.412 9.452 1.00 93.94 72 ARG A O 1
ATOM 564 N N . THR A 1 73 ? -9.701 -10.550 8.305 1.00 92.94 73 THR A N 1
ATOM 565 C CA . THR A 1 73 ? -9.611 -11.585 7.263 1.00 92.94 73 THR A CA 1
ATOM 566 C C . THR A 1 73 ? -8.265 -12.309 7.308 1.00 92.94 73 THR A C 1
ATOM 568 O O . THR A 1 73 ? -7.312 -11.813 7.903 1.00 92.94 73 THR A O 1
ATOM 571 N N . ASP A 1 74 ? -8.175 -13.496 6.710 1.00 89.88 74 ASP A N 1
ATOM 572 C CA . ASP A 1 74 ? -6.943 -14.303 6.643 1.00 89.88 74 ASP A CA 1
ATOM 573 C C . ASP A 1 74 ? -5.841 -13.695 5.747 1.00 89.88 74 ASP A C 1
ATOM 575 O O . ASP A 1 74 ? -4.652 -13.847 6.034 1.00 89.88 74 ASP A O 1
ATOM 579 N N . THR A 1 75 ? -6.215 -12.975 4.690 1.00 86.00 75 THR A N 1
ATOM 580 C CA . THR A 1 75 ? -5.296 -12.252 3.788 1.00 86.00 75 THR A CA 1
ATOM 581 C C . THR A 1 75 ? -5.028 -10.808 4.211 1.00 86.00 75 THR A C 1
ATOM 583 O O . THR A 1 75 ? -4.225 -10.121 3.574 1.00 86.00 75 THR A O 1
ATOM 586 N N . LEU A 1 76 ? -5.672 -10.341 5.287 1.00 87.38 76 LEU A N 1
ATOM 587 C CA . LEU A 1 76 ? -5.628 -8.960 5.787 1.00 87.38 76 LEU A CA 1
ATOM 588 C C . LEU A 1 76 ? -6.188 -7.908 4.809 1.00 87.38 76 LEU A C 1
ATOM 590 O O . LEU A 1 76 ? -6.016 -6.707 5.022 1.00 87.38 76 LEU A O 1
ATOM 594 N N . ASP A 1 77 ? -6.870 -8.338 3.748 1.00 86.50 77 ASP A N 1
ATOM 595 C CA . ASP A 1 77 ? -7.608 -7.499 2.807 1.00 86.50 77 ASP A CA 1
ATOM 596 C C . ASP A 1 77 ? -9.024 -8.030 2.558 1.00 86.50 77 ASP A C 1
ATOM 598 O O . ASP A 1 77 ? -9.428 -9.063 3.092 1.00 86.50 77 ASP A O 1
ATOM 602 N N . ALA A 1 78 ? -9.799 -7.274 1.783 1.00 85.00 78 ALA A N 1
ATOM 603 C CA . ALA A 1 78 ? -11.195 -7.568 1.484 1.00 85.00 78 ALA A CA 1
ATOM 604 C C . ALA A 1 78 ? -11.424 -8.841 0.640 1.00 85.00 78 ALA A C 1
ATOM 606 O O . ALA A 1 78 ? -12.563 -9.293 0.577 1.00 85.00 78 ALA A O 1
ATOM 607 N N . ASP A 1 79 ? -10.388 -9.412 0.009 1.00 84.25 79 ASP A N 1
ATOM 608 C CA . ASP A 1 79 ? -10.509 -10.668 -0.757 1.00 84.25 79 ASP A CA 1
ATOM 609 C C . ASP A 1 79 ? -10.406 -11.916 0.134 1.00 84.25 79 ASP A C 1
ATOM 611 O O . ASP A 1 79 ? -10.709 -13.025 -0.312 1.00 84.25 79 ASP A O 1
ATOM 615 N N . GLY A 1 80 ? -9.954 -11.752 1.378 1.00 86.12 80 GLY A N 1
ATOM 616 C CA . 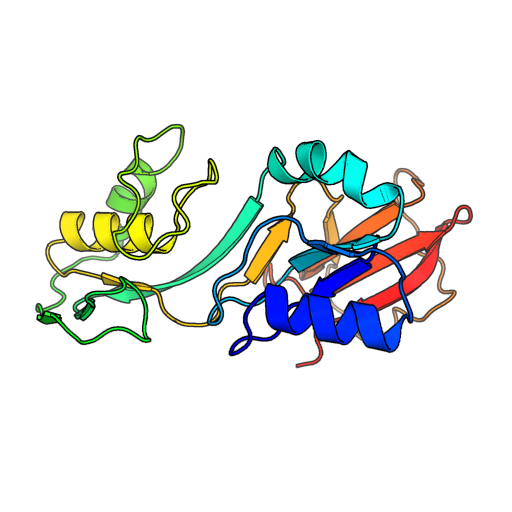GLY A 1 80 ? -9.777 -12.850 2.318 1.00 86.12 80 GLY A CA 1
ATOM 617 C C . GLY A 1 80 ? -11.075 -13.363 2.918 1.00 86.12 80 GLY A C 1
ATOM 618 O O . GLY A 1 80 ? -12.110 -12.694 2.938 1.00 86.12 80 GLY A O 1
ATOM 619 N N . ASN A 1 81 ? -10.997 -14.553 3.504 1.00 91.75 81 ASN A N 1
ATOM 620 C CA . ASN A 1 81 ? -12.087 -15.091 4.299 1.00 91.75 81 ASN A CA 1
ATOM 621 C C . ASN A 1 81 ? -12.112 -14.414 5.664 1.00 91.75 81 ASN A C 1
ATOM 623 O O . ASN A 1 81 ? -11.081 -14.233 6.313 1.00 91.75 81 ASN A O 1
ATOM 627 N N . LEU A 1 82 ? -13.313 -14.082 6.126 1.00 94.31 82 LEU A N 1
ATOM 628 C CA . LEU A 1 82 ? -13.529 -13.512 7.446 1.00 94.31 82 LEU A CA 1
ATOM 629 C C . LEU A 1 82 ? -13.134 -14.521 8.535 1.00 94.31 82 LEU A C 1
ATOM 631 O O . LEU A 1 82 ? -13.712 -15.603 8.626 1.00 94.31 82 LEU A O 1
ATOM 635 N N . ILE A 1 83 ? -12.175 -14.149 9.382 1.00 94.69 83 ILE A N 1
ATOM 636 C CA . ILE A 1 83 ? -11.696 -14.980 10.498 1.00 94.69 83 ILE A CA 1
ATOM 637 C C . ILE A 1 83 ? -12.207 -14.494 11.854 1.00 94.69 83 ILE A C 1
ATOM 639 O O . ILE A 1 83 ? -12.219 -15.251 12.822 1.00 94.69 83 ILE A O 1
ATOM 643 N N . SER A 1 84 ? -12.618 -13.228 11.955 1.00 93.69 84 SER A N 1
ATOM 644 C CA . SER A 1 84 ? -13.110 -12.659 13.208 1.00 93.69 84 SER A CA 1
ATOM 645 C C . SER A 1 84 ? -14.012 -11.454 12.970 1.00 93.69 84 SER A C 1
ATOM 647 O O . SER A 1 84 ? -13.738 -10.628 12.098 1.00 93.69 84 SER A O 1
ATOM 649 N N . ILE A 1 85 ? -15.054 -11.339 13.797 1.00 95.75 85 ILE A N 1
ATOM 650 C CA . ILE A 1 85 ? -15.896 -10.148 13.926 1.00 95.75 85 ILE A CA 1
ATOM 651 C C . ILE A 1 85 ? -15.916 -9.745 15.398 1.00 95.75 85 ILE A C 1
ATOM 653 O O . ILE A 1 85 ? -16.167 -10.580 16.271 1.00 95.75 85 ILE A O 1
ATOM 657 N N . ARG A 1 86 ? -15.684 -8.465 15.685 1.00 95.25 86 ARG A N 1
ATOM 658 C CA . ARG A 1 86 ? -15.735 -7.903 17.038 1.00 95.25 86 ARG A CA 1
ATOM 659 C C . ARG A 1 86 ? -16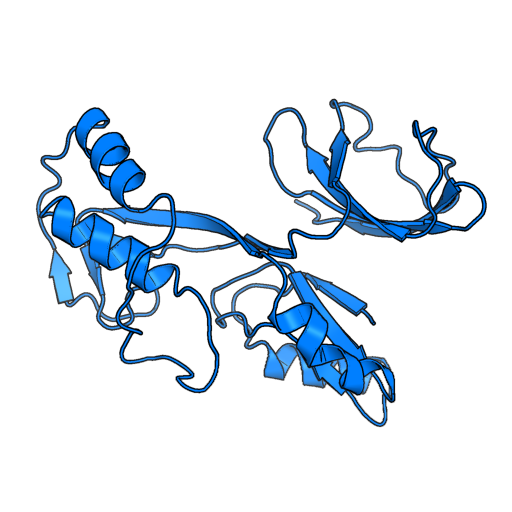.535 -6.597 17.053 1.00 95.25 86 ARG A C 1
ATOM 661 O O . ARG A 1 86 ? -16.504 -5.838 16.085 1.00 95.25 86 ARG A O 1
ATOM 668 N N . PRO A 1 87 ? -17.243 -6.292 18.156 1.00 92.94 87 PRO A N 1
ATOM 669 C CA . PRO A 1 87 ? -17.976 -5.040 18.278 1.00 92.94 87 PRO A CA 1
ATOM 670 C C . PRO A 1 87 ? -17.017 -3.845 18.319 1.00 92.94 87 PRO A C 1
ATOM 672 O O . PRO A 1 87 ? -16.026 -3.843 19.051 1.00 92.94 87 PRO A O 1
ATOM 675 N N . ILE A 1 88 ? -17.353 -2.788 17.584 1.00 93.81 88 ILE A N 1
ATOM 676 C CA . ILE A 1 88 ? -16.563 -1.557 17.541 1.00 93.81 88 ILE A CA 1
ATOM 677 C C . ILE A 1 88 ? -16.964 -0.684 18.735 1.00 93.81 88 ILE A C 1
ATOM 679 O O . ILE A 1 88 ? -17.959 0.034 18.695 1.00 93.81 88 ILE A O 1
ATOM 683 N N . LYS A 1 89 ? -16.191 -0.754 19.822 1.00 91.38 89 LYS A N 1
ATOM 684 C CA . LYS A 1 89 ? -16.357 0.092 21.024 1.00 91.38 89 LYS A CA 1
ATOM 685 C C . LYS A 1 89 ? -15.270 1.168 21.121 1.00 91.38 89 LYS A C 1
ATOM 687 O O . LYS A 1 89 ? -14.816 1.514 22.209 1.00 91.38 89 LYS A O 1
ATOM 692 N N . VAL A 1 90 ? -14.812 1.653 19.972 1.00 90.75 90 VAL A N 1
ATOM 693 C CA . VAL A 1 90 ? -13.643 2.528 19.846 1.00 90.75 90 VAL A CA 1
ATOM 694 C C . VAL A 1 90 ? -14.096 3.978 19.680 1.00 90.75 90 VAL A C 1
ATOM 696 O O . VAL A 1 90 ? -14.983 4.260 18.879 1.00 90.75 90 VAL A O 1
ATOM 699 N N . LYS A 1 91 ? -13.480 4.904 20.423 1.00 92.12 91 LYS A N 1
ATOM 700 C CA . LYS A 1 91 ? -13.650 6.350 20.211 1.00 92.12 91 LYS A CA 1
ATOM 701 C C . LYS A 1 91 ? -12.654 6.852 19.173 1.00 92.12 91 LYS A C 1
ATOM 703 O O . LYS A 1 91 ? -11.522 6.381 19.122 1.00 92.12 91 LYS A O 1
ATOM 708 N N . GLU A 1 92 ? -13.037 7.872 18.420 1.00 90.38 92 GLU A N 1
ATOM 709 C CA . GLU A 1 92 ? -12.192 8.485 17.390 1.00 90.38 92 GLU A CA 1
ATOM 710 C C . GLU A 1 92 ? -10.823 8.953 17.926 1.00 90.38 92 GLU A C 1
ATOM 712 O O . GLU A 1 92 ? -9.789 8.693 17.313 1.00 90.38 92 GLU A O 1
ATOM 717 N N . SER A 1 93 ? -10.783 9.530 19.132 1.00 91.25 93 SER A N 1
ATOM 718 C CA . SER A 1 93 ? -9.536 9.915 19.813 1.00 91.25 93 SER A CA 1
ATOM 719 C C . SER A 1 93 ? -8.548 8.755 19.964 1.00 91.25 93 SER A C 1
ATOM 721 O O . SER A 1 93 ? -7.343 8.934 19.799 1.00 91.25 93 SER A O 1
ATOM 723 N N . ASN A 1 94 ? -9.055 7.553 20.248 1.00 91.75 94 ASN A N 1
ATOM 724 C CA . ASN A 1 94 ? -8.238 6.358 20.426 1.00 91.75 94 ASN A CA 1
ATOM 725 C C . ASN A 1 94 ? -7.667 5.880 19.087 1.00 91.75 94 ASN A C 1
ATOM 727 O O . ASN A 1 94 ? -6.535 5.408 19.048 1.00 91.75 94 ASN A O 1
ATOM 731 N N . ILE A 1 95 ? -8.417 6.044 17.992 1.00 90.88 95 ILE A N 1
ATOM 732 C CA . ILE A 1 95 ? -7.948 5.723 16.639 1.00 90.88 95 ILE A CA 1
ATOM 733 C C . ILE A 1 95 ? -6.739 6.597 16.296 1.00 90.88 95 ILE A C 1
ATOM 735 O O . ILE A 1 95 ? -5.689 6.074 15.927 1.00 90.88 95 ILE A O 1
ATOM 739 N N . TYR A 1 96 ? -6.845 7.917 16.479 1.00 91.00 96 TYR A N 1
ATOM 740 C CA . TYR A 1 96 ? -5.738 8.835 16.195 1.00 91.00 96 TYR A CA 1
ATOM 741 C C . TYR A 1 96 ? -4.510 8.590 17.074 1.00 91.00 96 TYR A C 1
ATOM 743 O O . TYR A 1 96 ? -3.382 8.675 16.582 1.00 91.00 96 TYR A O 1
ATOM 751 N N . GLN A 1 97 ? -4.721 8.258 18.349 1.00 92.62 97 GLN A N 1
ATOM 752 C CA . GLN A 1 97 ? -3.638 7.901 19.259 1.00 92.62 97 GLN A CA 1
ATOM 753 C C . GLN A 1 97 ? -2.899 6.652 18.768 1.00 92.62 97 GLN A C 1
ATOM 755 O O . GLN A 1 97 ? -1.684 6.704 18.596 1.00 92.62 97 GLN A O 1
ATOM 760 N N . VAL A 1 98 ? -3.621 5.574 18.447 1.00 93.12 98 VAL A N 1
ATOM 761 C CA . VAL A 1 98 ? -3.011 4.341 17.930 1.00 93.12 98 VAL A CA 1
ATOM 762 C C . VAL A 1 98 ? -2.282 4.594 16.612 1.00 93.12 98 VAL A C 1
ATOM 764 O O . VAL A 1 98 ? -1.135 4.186 16.476 1.00 93.12 98 VAL A O 1
ATOM 767 N N . ILE A 1 99 ? -2.880 5.327 15.666 1.00 89.19 99 ILE A N 1
ATOM 768 C CA . ILE A 1 99 ? -2.228 5.677 14.390 1.00 89.19 99 ILE A CA 1
ATOM 769 C C . ILE A 1 99 ? -0.916 6.441 14.620 1.00 89.19 99 ILE A C 1
ATOM 771 O O . ILE A 1 99 ? 0.045 6.259 13.872 1.00 89.19 99 ILE A O 1
ATOM 775 N N . SER A 1 100 ? -0.848 7.299 15.643 1.00 89.00 100 SER A N 1
ATOM 776 C CA . SER A 1 100 ? 0.361 8.074 15.935 1.00 89.00 100 SER A CA 1
ATOM 777 C C . SER A 1 100 ? 1.559 7.209 16.336 1.00 89.00 100 SER A C 1
ATOM 779 O O . SER A 1 100 ? 2.688 7.595 16.043 1.00 89.00 100 SER A O 1
ATOM 781 N N . GLU A 1 101 ? 1.324 6.022 16.902 1.00 88.12 101 GLU A N 1
ATOM 782 C CA . GLU A 1 101 ? 2.372 5.065 17.285 1.00 88.12 101 GLU A CA 1
ATOM 783 C C . GLU A 1 101 ? 3.058 4.413 16.075 1.00 88.12 101 GLU A C 1
ATOM 785 O O . GLU A 1 101 ? 4.174 3.918 16.195 1.00 88.12 101 GLU A O 1
ATOM 790 N N . PHE A 1 102 ? 2.419 4.436 14.900 1.00 83.19 102 PHE A N 1
ATOM 791 C CA . PHE A 1 102 ? 2.980 3.905 13.651 1.00 83.19 102 PHE A CA 1
ATOM 792 C C . PHE A 1 102 ? 3.744 4.961 12.842 1.00 83.19 102 PHE A C 1
ATOM 794 O O . PHE A 1 102 ? 4.195 4.688 11.728 1.00 83.19 102 PHE A O 1
ATOM 801 N N . LYS A 1 103 ? 3.887 6.184 13.368 1.00 82.62 103 LYS A N 1
ATOM 802 C CA . LYS A 1 103 ? 4.707 7.226 12.741 1.00 82.62 103 LYS A CA 1
ATOM 803 C C . LYS A 1 103 ? 6.182 7.002 13.075 1.00 82.62 103 LYS A C 1
ATOM 805 O O . LYS A 1 103 ? 6.537 6.823 14.233 1.00 82.62 103 LYS A O 1
ATOM 810 N N . GLY A 1 104 ? 7.042 7.114 12.064 1.00 78.62 104 GLY A N 1
ATOM 811 C CA . GLY A 1 104 ? 8.486 6.913 12.203 1.00 78.62 104 GLY A CA 1
ATOM 812 C C . GLY A 1 104 ? 8.921 5.503 11.812 1.00 78.62 104 GLY A C 1
ATOM 813 O O . GLY A 1 104 ? 8.207 4.791 11.105 1.00 78.62 104 GLY A O 1
ATOM 814 N N . GLU A 1 105 ? 10.120 5.116 12.234 1.00 76.12 105 GLU A N 1
ATOM 815 C CA . GLU A 1 105 ? 10.659 3.788 11.947 1.00 76.12 105 GLU A CA 1
ATOM 816 C C . GLU A 1 105 ? 10.038 2.753 12.884 1.00 76.12 105 GLU A C 1
ATOM 818 O O . GLU A 1 105 ? 10.126 2.859 14.106 1.00 76.12 105 GLU A O 1
ATOM 823 N N . THR A 1 106 ? 9.395 1.746 12.299 1.00 75.00 106 THR A N 1
ATOM 824 C CA . THR A 1 106 ? 8.732 0.667 13.032 1.00 75.00 106 THR A CA 1
ATOM 825 C C . THR A 1 106 ? 9.136 -0.685 12.459 1.00 75.00 106 THR A C 1
ATOM 827 O O . THR A 1 106 ? 9.419 -0.822 11.266 1.00 75.00 106 THR A O 1
ATOM 830 N N . TYR A 1 107 ? 9.179 -1.698 13.324 1.00 75.25 107 TYR A N 1
ATOM 831 C CA . TYR A 1 107 ? 9.375 -3.079 12.900 1.00 75.25 107 TYR A CA 1
ATOM 832 C C . TYR A 1 107 ? 8.037 -3.680 12.495 1.00 75.25 107 TYR A C 1
ATOM 834 O O . TYR A 1 107 ? 7.060 -3.583 13.233 1.00 75.25 107 TYR A O 1
ATOM 842 N N . GLN A 1 108 ? 8.018 -4.335 11.339 1.00 74.81 108 GLN A N 1
ATOM 843 C CA . GLN A 1 108 ? 6.837 -4.998 10.814 1.00 74.81 108 GLN A CA 1
ATOM 844 C C . GLN A 1 108 ? 7.143 -6.462 10.513 1.00 74.81 108 GLN A C 1
ATOM 846 O O . GLN A 1 108 ? 8.162 -6.776 9.896 1.00 74.81 108 GLN A O 1
ATOM 851 N N . VAL A 1 109 ? 6.232 -7.351 10.909 1.00 75.69 109 VAL A N 1
ATOM 852 C CA . VAL A 1 109 ? 6.252 -8.755 10.492 1.00 75.69 109 VAL A CA 1
ATOM 853 C C . VAL A 1 109 ? 5.516 -8.859 9.153 1.00 75.69 109 VAL A C 1
ATOM 855 O O . VAL A 1 109 ? 4.348 -8.494 9.094 1.00 75.69 109 VAL A O 1
ATOM 858 N N . PRO A 1 110 ? 6.155 -9.311 8.060 1.00 73.06 110 PRO A N 1
ATOM 859 C CA . PRO A 1 110 ? 5.468 -9.464 6.782 1.00 73.06 110 PRO A CA 1
ATOM 860 C C . PRO A 1 110 ? 4.278 -10.431 6.885 1.00 73.06 110 PRO A C 1
ATOM 862 O O . PRO A 1 110 ? 4.392 -11.455 7.565 1.00 73.06 110 PRO A O 1
ATOM 865 N N . PRO A 1 111 ? 3.165 -10.171 6.175 1.00 71.44 111 PRO A N 1
ATOM 866 C CA . PRO A 1 111 ? 2.020 -11.069 6.189 1.00 71.44 111 PRO A CA 1
ATOM 867 C C . PRO A 1 111 ? 2.348 -12.389 5.479 1.00 71.44 111 PRO A C 1
ATOM 869 O O . PRO A 1 111 ? 3.212 -12.441 4.595 1.00 71.44 111 PRO A O 1
ATOM 872 N N . MET A 1 112 ? 1.622 -13.456 5.834 1.00 71.44 112 MET A N 1
ATOM 873 C CA . MET A 1 112 ? 1.830 -14.806 5.287 1.00 71.44 112 MET A CA 1
ATOM 874 C C . MET A 1 112 ? 1.718 -14.831 3.754 1.00 71.44 112 MET A C 1
ATOM 876 O O . MET A 1 112 ? 2.542 -15.442 3.073 1.00 71.44 112 MET A O 1
ATOM 880 N N . PHE A 1 113 ? 0.744 -14.103 3.205 1.00 65.81 113 PHE A N 1
ATOM 881 C CA . PHE A 1 113 ? 0.574 -13.904 1.769 1.00 65.81 113 PHE A CA 1
ATOM 882 C C . PHE A 1 113 ? 1.370 -12.681 1.298 1.00 65.81 113 PHE A C 1
ATOM 884 O O . PHE A 1 113 ? 0.820 -11.610 1.047 1.00 65.81 113 PHE A O 1
ATOM 891 N N . SER A 1 114 ? 2.693 -12.823 1.187 1.00 63.12 114 SER A N 1
ATOM 892 C CA . SER A 1 114 ? 3.563 -11.769 0.657 1.00 63.12 114 SER A CA 1
ATOM 893 C C . SER A 1 114 ? 4.660 -12.302 -0.259 1.00 63.12 114 SER A C 1
ATOM 895 O O . SER A 1 114 ? 5.185 -13.406 -0.105 1.00 63.12 114 SER A O 1
ATOM 897 N N . ALA A 1 115 ? 5.059 -11.476 -1.226 1.00 59.25 115 ALA A N 1
ATOM 898 C CA . ALA A 1 115 ? 6.286 -11.699 -1.974 1.00 59.25 115 ALA A CA 1
ATOM 899 C C . ALA A 1 115 ? 7.486 -11.303 -1.092 1.00 59.25 115 ALA A C 1
ATOM 901 O O . ALA A 1 115 ? 8.056 -10.229 -1.263 1.00 59.25 115 ALA A O 1
ATOM 902 N N . LEU A 1 116 ? 7.886 -12.191 -0.172 1.00 50.97 116 LEU A N 1
ATOM 903 C CA . LEU A 1 116 ? 8.951 -12.021 0.841 1.00 50.97 116 LEU A CA 1
ATOM 904 C C . LEU A 1 116 ? 10.321 -11.530 0.315 1.00 50.97 116 LEU A C 1
ATOM 906 O O . LEU A 1 116 ? 11.222 -11.237 1.095 1.00 50.97 116 LEU A O 1
ATOM 910 N N . LYS A 1 117 ? 10.516 -11.440 -1.004 1.00 39.72 117 LYS A N 1
ATOM 911 C CA . LYS A 1 117 ? 11.786 -11.061 -1.640 1.00 39.72 117 LYS A CA 1
ATOM 912 C C . LYS A 1 117 ? 12.048 -9.552 -1.705 1.00 39.72 117 LYS A C 1
ATOM 914 O O . LYS A 1 117 ? 13.116 -9.167 -2.179 1.00 39.72 117 LYS A O 1
ATOM 919 N N . HIS A 1 118 ? 11.125 -8.696 -1.261 1.00 47.38 118 HIS A N 1
ATOM 920 C CA . HIS A 1 118 ? 11.269 -7.247 -1.409 1.00 47.38 118 HIS A CA 1
ATOM 921 C C . HIS A 1 118 ? 11.112 -6.497 -0.083 1.00 47.38 118 HIS A C 1
ATOM 923 O O . HIS A 1 118 ? 10.080 -6.579 0.575 1.00 47.38 118 HIS A O 1
ATOM 929 N N . GLN A 1 119 ? 12.161 -5.752 0.281 1.00 52.03 119 GLN A N 1
ATOM 930 C CA . GLN A 1 119 ? 12.162 -4.785 1.378 1.00 52.03 119 GLN A CA 1
ATOM 931 C C . GLN A 1 119 ? 11.101 -3.716 1.093 1.00 52.03 119 GLN A C 1
ATOM 933 O O . GLN A 1 119 ? 11.229 -2.942 0.143 1.00 52.03 119 GLN A O 1
ATOM 938 N N . GLY A 1 120 ? 10.033 -3.705 1.881 1.00 67.38 120 GLY A N 1
ATOM 939 C CA . GLY A 1 120 ? 8.931 -2.771 1.717 1.00 67.38 120 GLY A CA 1
ATOM 940 C C . GLY A 1 120 ? 7.974 -2.821 2.898 1.00 67.38 120 GLY A C 1
ATOM 941 O O . GLY A 1 120 ? 7.945 -3.795 3.646 1.00 67.38 120 GLY A O 1
ATOM 942 N N . THR A 1 121 ? 7.205 -1.749 3.052 1.00 74.31 121 THR A N 1
ATOM 943 C CA . THR A 1 121 ? 6.164 -1.620 4.072 1.00 74.31 121 THR A CA 1
ATOM 944 C C . THR A 1 121 ? 4.861 -2.225 3.556 1.00 74.31 121 THR A C 1
ATOM 946 O O . THR A 1 121 ? 4.356 -1.823 2.507 1.00 74.31 121 THR A O 1
ATOM 949 N N . TYR A 1 122 ? 4.295 -3.172 4.298 1.00 83.12 122 TYR A N 1
ATOM 950 C CA . TYR A 1 122 ? 3.027 -3.823 3.989 1.00 83.12 122 TYR A CA 1
ATOM 951 C C . TYR A 1 122 ? 1.879 -3.068 4.652 1.00 83.12 122 TYR A C 1
ATOM 953 O O . TYR A 1 122 ? 1.649 -3.192 5.853 1.00 83.12 122 TYR A O 1
ATOM 961 N N . ILE A 1 123 ? 1.123 -2.299 3.870 1.00 85.19 123 ILE A N 1
ATOM 962 C CA . ILE A 1 123 ? 0.033 -1.484 4.426 1.00 85.19 123 ILE A CA 1
ATOM 963 C C . ILE A 1 123 ? -1.075 -2.344 5.051 1.00 85.19 123 ILE A C 1
ATOM 965 O O . ILE A 1 123 ? -1.590 -1.998 6.110 1.00 85.19 123 ILE A O 1
ATOM 969 N N . ARG A 1 124 ? -1.378 -3.504 4.454 1.00 86.06 124 ARG A N 1
ATOM 970 C CA . ARG A 1 124 ? -2.332 -4.480 5.011 1.00 86.06 124 ARG A CA 1
ATOM 971 C C . ARG A 1 124 ? -1.965 -4.911 6.432 1.00 86.06 124 ARG A C 1
ATOM 973 O O . ARG A 1 124 ? -2.830 -4.969 7.295 1.00 86.06 124 ARG A O 1
ATOM 980 N N . GLN A 1 125 ? -0.677 -5.132 6.686 1.00 88.19 125 GLN A N 1
ATOM 981 C CA . GLN A 1 125 ? -0.198 -5.499 8.014 1.00 88.19 125 GLN A CA 1
ATOM 982 C C . GLN A 1 125 ? -0.301 -4.328 9.001 1.00 88.19 125 GLN A C 1
ATOM 984 O O . GLN A 1 125 ? -0.741 -4.541 10.120 1.00 88.19 125 GLN A O 1
ATOM 989 N N . ILE A 1 126 ? 0.019 -3.090 8.592 1.00 89.25 126 ILE A N 1
ATOM 990 C CA . ILE A 1 126 ? -0.178 -1.909 9.461 1.00 89.25 126 ILE A CA 1
ATOM 991 C C . ILE A 1 126 ? -1.643 -1.805 9.898 1.00 89.25 126 ILE A C 1
ATOM 993 O O . ILE A 1 126 ? -1.929 -1.518 11.056 1.00 89.25 126 ILE A O 1
ATOM 997 N N . ILE A 1 127 ? -2.578 -2.038 8.976 1.00 91.06 127 ILE A N 1
ATOM 998 C CA . ILE A 1 127 ? -4.011 -1.988 9.275 1.00 91.06 127 ILE A CA 1
ATOM 999 C C . ILE A 1 127 ? -4.412 -3.093 10.250 1.00 91.06 127 ILE A C 1
ATOM 1001 O O . ILE A 1 127 ? -5.124 -2.798 11.208 1.00 91.06 127 ILE A O 1
ATOM 1005 N N . ASP A 1 128 ? -3.941 -4.323 10.043 1.00 91.38 128 ASP A N 1
ATOM 1006 C CA . ASP A 1 128 ? -4.182 -5.429 10.977 1.00 91.38 128 ASP A CA 1
ATOM 1007 C C . ASP A 1 128 ? -3.649 -5.098 12.381 1.00 91.38 128 ASP A C 1
ATOM 1009 O O . ASP A 1 128 ? -4.382 -5.200 13.365 1.00 91.38 128 ASP A O 1
ATOM 1013 N N . ASP A 1 129 ? -2.418 -4.583 12.469 1.00 91.69 129 ASP A N 1
ATOM 1014 C CA . ASP A 1 129 ? -1.775 -4.193 13.727 1.00 91.69 129 ASP A CA 1
ATOM 1015 C C . ASP A 1 129 ? -2.544 -3.062 14.442 1.00 91.69 129 ASP A C 1
ATOM 1017 O O . ASP A 1 129 ? -2.721 -3.095 15.665 1.00 91.69 129 ASP A O 1
ATOM 1021 N N . ILE A 1 130 ? -3.039 -2.064 13.694 1.00 92.81 130 ILE A N 1
ATOM 1022 C CA . ILE A 1 130 ? -3.925 -1.012 14.221 1.00 92.81 130 ILE A CA 1
ATOM 1023 C C . ILE A 1 130 ? -5.217 -1.640 14.755 1.00 92.81 130 ILE A C 1
ATOM 1025 O O . ILE A 1 130 ? -5.646 -1.318 15.863 1.00 92.81 130 ILE A O 1
ATOM 1029 N N . GLY A 1 131 ? -5.833 -2.543 13.992 1.00 93.25 131 GLY A N 1
ATOM 1030 C CA . GLY A 1 131 ? -7.057 -3.237 14.380 1.00 93.25 131 GLY A CA 1
ATOM 1031 C C . GLY A 1 131 ? -6.901 -4.042 15.670 1.00 93.25 131 GLY A C 1
ATOM 1032 O O . GLY A 1 131 ? -7.782 -3.998 16.534 1.00 93.25 131 GLY A O 1
ATOM 1033 N N . GLU A 1 132 ? -5.776 -4.739 15.834 1.00 92.81 132 GLU A N 1
ATOM 1034 C CA . GLU A 1 132 ? -5.466 -5.472 17.063 1.00 92.81 132 GLU A CA 1
ATOM 1035 C C . GLU A 1 132 ? -5.199 -4.534 18.246 1.00 92.81 132 GLU A C 1
ATOM 1037 O O . GLU A 1 132 ? -5.744 -4.762 19.326 1.00 92.81 132 GLU A O 1
ATOM 1042 N N . LYS A 1 133 ? -4.471 -3.422 18.060 1.00 93.50 133 LYS A N 1
ATOM 1043 C CA . LYS A 1 133 ? -4.300 -2.397 19.113 1.00 93.50 133 LYS A CA 1
ATOM 1044 C C . LYS A 1 133 ? -5.621 -1.759 19.549 1.00 93.50 133 LYS A C 1
ATOM 1046 O O . LYS A 1 133 ? -5.776 -1.399 20.714 1.00 93.50 133 LYS A O 1
ATOM 1051 N N . LEU A 1 134 ? -6.583 -1.641 18.636 1.00 94.38 134 LEU A N 1
ATOM 1052 C CA . LEU A 1 134 ? -7.937 -1.161 18.925 1.00 94.38 134 LEU A CA 1
ATOM 1053 C C . LEU A 1 134 ? -8.871 -2.252 19.478 1.00 94.38 134 LEU A C 1
ATOM 1055 O O . LEU A 1 134 ? -10.022 -1.957 19.802 1.00 94.38 134 LEU A O 1
ATOM 1059 N N . LEU A 1 135 ? -8.390 -3.496 19.603 1.00 93.44 135 LEU A N 1
ATOM 1060 C CA . LEU A 1 135 ? -9.117 -4.666 20.111 1.00 93.44 135 LEU A CA 1
ATOM 1061 C C . LEU A 1 135 ? -10.397 -5.018 19.336 1.00 93.44 135 LEU A C 1
ATOM 1063 O O . LEU A 1 135 ? -11.212 -5.810 19.813 1.00 93.44 135 LEU A O 1
ATOM 1067 N N . CYS A 1 136 ? -10.577 -4.468 18.136 1.00 93.19 136 CYS A N 1
ATOM 1068 C CA . CYS A 1 136 ? -11.727 -4.731 17.272 1.00 93.19 136 CYS A CA 1
ATOM 1069 C C . CYS A 1 136 ? -11.343 -5.482 15.991 1.00 93.19 136 CYS A C 1
ATOM 1071 O O . CYS A 1 136 ? -12.202 -6.076 15.345 1.00 93.19 136 CYS A O 1
ATOM 1073 N N . GLY A 1 137 ? -10.056 -5.541 15.657 1.00 93.06 137 GLY A N 1
ATOM 1074 C CA . GLY A 1 137 ? -9.596 -6.073 14.382 1.00 93.06 137 GLY A CA 1
ATOM 1075 C C . GLY A 1 137 ? -9.894 -5.112 13.243 1.00 93.06 137 GLY A C 1
ATOM 1076 O O . GLY A 1 137 ? -10.771 -4.246 13.331 1.00 93.06 137 GLY A O 1
ATOM 1077 N N . ALA A 1 138 ? -9.127 -5.256 12.176 1.00 92.50 138 ALA A N 1
ATOM 1078 C CA . ALA A 1 138 ? -9.343 -4.504 10.964 1.00 92.50 138 ALA A CA 1
ATOM 1079 C C . ALA A 1 138 ? -8.836 -5.298 9.771 1.00 92.50 138 ALA A C 1
ATOM 1081 O O . ALA A 1 138 ? -7.907 -6.094 9.891 1.00 92.50 138 ALA A O 1
ATOM 1082 N N . HIS A 1 139 ? -9.413 -5.031 8.611 1.00 88.19 139 HIS A N 1
ATOM 1083 C CA . HIS A 1 139 ? -8.825 -5.435 7.349 1.00 88.19 139 HIS A CA 1
ATOM 1084 C C . HIS A 1 139 ? -8.864 -4.274 6.368 1.00 88.19 139 HIS A C 1
ATOM 1086 O O . HIS A 1 139 ? -9.633 -3.314 6.486 1.00 88.19 139 HIS A O 1
ATOM 1092 N N . TYR A 1 140 ? -7.975 -4.365 5.400 1.00 81.56 140 TYR A N 1
ATOM 1093 C CA . TYR A 1 140 ? -7.791 -3.371 4.367 1.00 81.56 140 TYR A CA 1
ATOM 1094 C C . TYR A 1 140 ? -8.921 -3.422 3.317 1.00 81.56 140 TYR A C 1
ATOM 1096 O O . TYR A 1 140 ? -9.261 -4.493 2.814 1.00 81.56 140 TYR A O 1
ATOM 1104 N N . LEU A 1 141 ? -9.485 -2.258 2.972 1.00 75.38 141 LEU A N 1
ATOM 1105 C CA . LEU A 1 141 ? -10.530 -2.065 1.959 1.00 75.38 141 LEU A CA 1
ATOM 1106 C C . LEU A 1 141 ? -9.984 -1.435 0.665 1.00 75.38 141 LEU A C 1
ATOM 1108 O O . LEU A 1 141 ? -8.904 -0.846 0.620 1.00 75.38 141 LEU A O 1
ATOM 1112 N N . LEU A 1 142 ? -10.776 -1.554 -0.402 1.00 65.38 142 LEU A N 1
ATOM 1113 C CA . LEU A 1 142 ? -10.474 -1.075 -1.753 1.00 65.38 142 LEU A CA 1
ATOM 1114 C C . LEU A 1 142 ? -10.903 0.386 -1.987 1.00 65.38 142 LEU A C 1
ATOM 1116 O O . LEU A 1 142 ? -11.902 0.812 -1.406 1.00 65.38 142 LEU A O 1
ATOM 1120 N N . PRO A 1 143 ? -10.275 1.108 -2.941 1.00 53.66 143 PRO A N 1
ATOM 1121 C CA . PRO A 1 143 ? -8.952 0.889 -3.528 1.00 53.66 143 PRO A CA 1
ATOM 1122 C C . PRO A 1 143 ? -7.868 1.679 -2.779 1.00 53.66 143 PRO A C 1
ATOM 1124 O O . PRO A 1 143 ? -8.122 2.762 -2.253 1.00 53.66 143 PRO A O 1
ATOM 1127 N N . THR A 1 144 ? -6.628 1.189 -2.828 1.00 58.59 144 THR A N 1
ATOM 1128 C CA . THR A 1 144 ? -5.468 2.028 -2.491 1.00 58.59 144 THR A CA 1
ATOM 1129 C C . THR A 1 144 ? -4.927 2.699 -3.716 1.00 58.59 144 THR A C 1
ATOM 1131 O O . THR A 1 144 ? -4.830 2.063 -4.762 1.00 58.59 144 THR A O 1
ATOM 1134 N N . GLN A 1 145 ? -4.553 3.963 -3.575 1.00 57.72 145 GLN A N 1
ATOM 1135 C CA . GLN A 1 145 ? -3.754 4.666 -4.567 1.00 57.72 145 GLN A CA 1
ATOM 1136 C C . GLN A 1 145 ? -2.318 4.732 -4.070 1.00 57.72 145 GLN A C 1
ATOM 1138 O O . GLN A 1 145 ? -2.044 5.353 -3.042 1.00 57.72 145 GLN A O 1
ATOM 1143 N N . THR A 1 146 ? -1.408 4.077 -4.789 1.00 61.59 146 THR A N 1
ATOM 1144 C CA . THR A 1 146 ? 0.032 4.210 -4.553 1.00 61.59 146 THR A CA 1
ATOM 1145 C C . THR A 1 146 ? 0.617 5.323 -5.409 1.00 61.59 146 THR A C 1
ATOM 1147 O O . THR A 1 146 ? 0.325 5.428 -6.600 1.00 61.59 146 THR A O 1
ATOM 1150 N N . ILE A 1 147 ? 1.488 6.123 -4.804 1.00 61.38 147 ILE A N 1
ATOM 1151 C CA . ILE A 1 147 ? 2.192 7.235 -5.435 1.00 61.38 147 ILE A CA 1
ATOM 1152 C C . ILE A 1 147 ? 3.693 7.099 -5.137 1.00 61.38 147 ILE A C 1
ATOM 1154 O O . ILE A 1 147 ? 4.087 6.797 -4.008 1.00 61.38 147 ILE A O 1
ATOM 1158 N N . VAL A 1 148 ? 4.552 7.330 -6.135 1.00 60.72 148 VAL A N 1
ATOM 1159 C CA . VAL A 1 148 ? 6.016 7.381 -5.953 1.00 60.72 148 VAL A CA 1
ATOM 1160 C C . VAL A 1 148 ? 6.415 8.786 -5.496 1.00 60.72 148 VAL A C 1
ATOM 1162 O O . VAL A 1 148 ? 6.316 9.738 -6.266 1.00 60.72 148 VAL A O 1
ATOM 1165 N N . ALA A 1 149 ? 6.862 8.915 -4.247 1.00 52.66 149 ALA A N 1
ATOM 1166 C CA . ALA A 1 149 ? 6.916 10.183 -3.514 1.00 52.66 149 ALA A CA 1
ATOM 1167 C C . ALA A 1 149 ? 8.006 11.176 -3.966 1.00 52.66 149 ALA A C 1
ATOM 1169 O O . ALA A 1 149 ? 7.936 12.342 -3.597 1.00 52.66 149 ALA A O 1
ATOM 1170 N N . ASP A 1 150 ? 8.975 10.759 -4.787 1.00 57.75 150 ASP A N 1
ATOM 1171 C CA . ASP A 1 150 ? 10.054 11.645 -5.261 1.00 57.75 150 ASP A CA 1
ATOM 1172 C C . ASP A 1 150 ? 9.723 12.373 -6.579 1.00 57.75 150 ASP A C 1
ATOM 1174 O O . ASP A 1 150 ? 10.587 13.033 -7.161 1.00 57.75 150 ASP A O 1
ATOM 1178 N N . MET A 1 151 ? 8.485 12.274 -7.082 1.00 58.78 151 MET A N 1
ATOM 1179 C CA . MET A 1 151 ? 8.057 13.134 -8.190 1.00 58.78 151 MET A CA 1
ATOM 1180 C C . MET A 1 151 ? 7.545 14.480 -7.664 1.00 58.78 151 MET A C 1
ATOM 1182 O O . MET A 1 151 ? 6.774 14.504 -6.705 1.00 58.78 151 MET A O 1
ATOM 1186 N N . PRO A 1 152 ? 7.918 15.603 -8.302 1.00 56.38 152 PRO A N 1
ATOM 1187 C CA . PRO A 1 152 ? 7.445 16.915 -7.893 1.00 56.38 152 PRO A CA 1
ATOM 1188 C C . PRO A 1 152 ? 5.916 16.995 -7.991 1.00 56.38 152 PRO A C 1
ATOM 1190 O O . PRO A 1 152 ? 5.319 16.690 -9.028 1.00 56.38 152 PRO A O 1
ATOM 1193 N N . ILE A 1 153 ? 5.297 17.398 -6.882 1.00 58.78 153 ILE A N 1
ATOM 1194 C CA . ILE A 1 153 ? 3.851 17.570 -6.760 1.00 58.78 153 ILE A CA 1
ATOM 1195 C C . ILE A 1 153 ? 3.464 18.960 -7.248 1.00 58.78 153 ILE A C 1
ATOM 1197 O O . ILE A 1 153 ? 4.138 19.957 -6.986 1.00 58.78 153 ILE A O 1
ATOM 1201 N N . LEU A 1 154 ? 2.333 19.005 -7.930 1.00 63.34 154 LEU A N 1
ATOM 1202 C CA . LEU A 1 154 ? 1.713 20.189 -8.472 1.00 63.34 154 LEU A CA 1
ATOM 1203 C C . LEU A 1 154 ? 0.301 20.270 -7.892 1.00 63.34 154 LEU A C 1
ATOM 1205 O O . LEU A 1 154 ? -0.605 19.541 -8.301 1.00 63.34 154 LEU A O 1
ATOM 1209 N N . LEU A 1 155 ? 0.156 21.125 -6.879 1.00 53.66 155 LEU A N 1
ATOM 1210 C CA . LEU A 1 155 ? -1.116 21.398 -6.216 1.00 53.66 155 LEU A CA 1
ATOM 1211 C C . LEU A 1 155 ? -1.921 22.390 -7.059 1.00 53.66 155 LEU A C 1
ATOM 1213 O O . LEU A 1 155 ? -1.431 23.475 -7.377 1.00 53.66 155 LEU A O 1
ATOM 1217 N N . LEU A 1 156 ? -3.149 22.020 -7.424 1.00 60.56 156 LEU A N 1
ATOM 1218 C CA . LEU A 1 156 ? -4.052 22.876 -8.200 1.00 60.56 156 LEU A CA 1
ATOM 1219 C C . LEU A 1 156 ? -5.216 23.379 -7.344 1.00 60.56 156 LEU A C 1
ATOM 1221 O O . LEU A 1 156 ? -5.963 22.583 -6.777 1.00 60.56 156 LEU A O 1
ATOM 1225 N N . LYS A 1 157 ? -5.404 24.703 -7.334 1.00 53.62 157 LYS A N 1
ATOM 1226 C CA . LYS A 1 157 ? -6.297 25.444 -6.424 1.00 53.62 157 LYS A CA 1
ATOM 1227 C C . LYS A 1 157 ? -7.804 25.315 -6.679 1.00 53.62 157 LYS A C 1
ATOM 1229 O O . LYS A 1 157 ? -8.575 25.972 -5.993 1.00 53.62 157 LYS A O 1
ATOM 1234 N N . SER A 1 158 ? -8.240 24.488 -7.639 1.00 48.03 158 SER A N 1
ATOM 1235 C CA . SER A 1 158 ? -9.598 24.474 -8.236 1.00 48.03 158 SER A CA 1
ATOM 1236 C C . SER A 1 158 ? -9.947 25.815 -8.920 1.00 48.03 158 SER A C 1
ATOM 1238 O O . SER A 1 158 ? -9.978 26.865 -8.299 1.00 48.03 158 SER A O 1
ATOM 1240 N N . ILE A 1 159 ? -10.045 25.909 -10.247 1.00 42.09 159 ILE A N 1
ATOM 1241 C CA . ILE A 1 159 ? -11.188 25.487 -11.077 1.00 42.09 159 ILE A CA 1
ATOM 1242 C C . ILE A 1 159 ? -10.740 25.096 -12.507 1.00 42.09 159 ILE A C 1
ATOM 1244 O O . ILE A 1 159 ? -11.548 24.926 -13.416 1.00 42.09 159 ILE A O 1
ATOM 1248 N N . ASP A 1 160 ? -9.435 24.901 -12.714 1.00 46.12 160 ASP A N 1
ATOM 1249 C CA . ASP A 1 160 ? -8.823 24.650 -14.030 1.00 46.12 160 ASP A CA 1
ATOM 1250 C C . ASP A 1 160 ? -8.934 23.199 -14.528 1.00 46.12 160 ASP A C 1
ATOM 1252 O O . ASP A 1 160 ? -8.305 22.836 -15.526 1.00 46.12 160 ASP A O 1
ATOM 1256 N N . PHE A 1 161 ? -9.773 22.374 -13.886 1.00 47.28 161 PHE A N 1
ATOM 1257 C CA . PHE A 1 161 ? -10.041 20.973 -14.255 1.00 47.28 161 PHE A CA 1
ATOM 1258 C C . PHE A 1 161 ? -10.342 20.782 -15.756 1.00 47.28 161 PHE A C 1
ATOM 1260 O O . PHE A 1 161 ? -10.105 19.710 -16.309 1.00 47.28 161 PHE A O 1
ATOM 1267 N N . ILE A 1 162 ? -10.814 21.834 -16.432 1.00 44.59 162 ILE A N 1
ATOM 1268 C CA . ILE A 1 162 ? -11.252 21.808 -17.830 1.00 44.59 162 ILE A CA 1
ATOM 1269 C C . ILE A 1 162 ? -10.176 22.314 -18.814 1.00 44.59 162 ILE A C 1
ATOM 1271 O O . ILE A 1 162 ? -10.291 22.064 -20.011 1.00 44.59 162 ILE A O 1
ATOM 1275 N N . LYS A 1 163 ? -9.098 22.978 -18.368 1.00 48.84 163 LYS A N 1
ATOM 1276 C CA . LYS A 1 163 ? -8.201 23.712 -19.290 1.00 48.84 163 LYS A CA 1
ATOM 1277 C C . LYS A 1 163 ? -6.792 23.161 -19.467 1.00 48.84 163 LYS A C 1
ATOM 1279 O O . LYS A 1 163 ? -6.078 23.696 -20.302 1.00 48.84 163 LYS A O 1
ATOM 1284 N N . ILE A 1 164 ? -6.411 22.087 -18.773 1.00 54.53 164 ILE A N 1
ATOM 1285 C CA . ILE A 1 164 ? -5.088 21.459 -18.922 1.00 54.53 164 ILE A CA 1
ATOM 1286 C C . ILE A 1 164 ? -5.012 20.646 -20.223 1.00 54.53 164 ILE A C 1
ATOM 1288 O O . ILE A 1 164 ? -5.214 19.430 -20.214 1.00 54.53 164 ILE A O 1
ATOM 1292 N N . SER A 1 165 ? -4.773 21.314 -21.355 1.00 56.22 165 SER A N 1
ATOM 1293 C CA . SER A 1 165 ? -4.650 20.693 -22.682 1.00 56.22 165 SER A CA 1
ATOM 1294 C C . SER A 1 165 ? -3.192 20.425 -23.064 1.00 56.22 165 SER A C 1
ATOM 1296 O O . SER A 1 165 ? -2.287 21.157 -22.662 1.00 56.22 165 SER A O 1
ATOM 1298 N N . GLN A 1 166 ? -2.951 19.398 -23.890 1.00 56.50 166 GLN A N 1
ATOM 1299 C CA . GLN A 1 166 ? -1.642 19.225 -24.534 1.00 56.50 166 GLN A CA 1
ATOM 1300 C C . GLN A 1 166 ? -1.234 20.534 -25.229 1.00 56.50 166 GLN A C 1
ATOM 1302 O O . GLN A 1 166 ? -2.053 21.179 -25.882 1.00 56.50 166 GLN A O 1
ATOM 1307 N N . GLY A 1 167 ? 0.018 20.950 -25.038 1.00 53.59 167 GLY A N 1
ATOM 1308 C CA . GLY A 1 167 ? 0.550 22.204 -25.573 1.00 53.59 167 GLY A CA 1
ATOM 1309 C C . GLY A 1 167 ? 0.264 23.462 -24.745 1.00 53.59 167 GLY A C 1
ATOM 1310 O O . GLY A 1 167 ? 0.816 24.510 -25.076 1.00 53.59 167 GLY A O 1
ATOM 1311 N N . GLN A 1 168 ? -0.526 23.391 -23.666 1.00 65.25 168 GLN A N 1
ATOM 1312 C CA . GLN A 1 168 ? -0.702 24.532 -22.766 1.00 65.25 168 GLN A CA 1
ATOM 1313 C C . GLN A 1 168 ? 0.605 24.828 -22.018 1.00 65.25 168 GLN A C 1
ATOM 1315 O O . GLN A 1 168 ? 1.266 23.916 -21.515 1.00 65.25 168 GLN A O 1
ATOM 1320 N N . GLU A 1 169 ? 0.976 26.104 -21.939 1.00 58.56 169 GLU A N 1
ATOM 1321 C CA . GLU A 1 169 ? 2.073 26.575 -21.095 1.00 58.56 169 GLU A CA 1
ATOM 1322 C C . GLU A 1 169 ? 1.557 26.768 -19.668 1.00 58.56 169 GLU A C 1
ATOM 1324 O O . GLU A 1 169 ? 0.565 27.469 -19.455 1.00 58.56 169 GLU A O 1
ATOM 1329 N N . ILE A 1 170 ? 2.213 26.138 -18.692 1.00 63.28 170 ILE A N 1
ATOM 1330 C CA . ILE A 1 170 ? 1.890 26.354 -17.282 1.00 63.28 170 ILE A CA 1
ATOM 1331 C C . ILE A 1 170 ? 3.043 27.127 -16.635 1.00 63.28 170 ILE A C 1
ATOM 1333 O O . ILE A 1 170 ? 4.198 26.697 -16.654 1.00 63.28 170 ILE A O 1
ATOM 1337 N N . ASN A 1 171 ? 2.729 28.286 -16.054 1.00 54.28 171 ASN A N 1
ATOM 1338 C CA . ASN A 1 171 ? 3.714 29.130 -15.386 1.00 54.28 171 ASN A CA 1
ATOM 1339 C C . ASN A 1 171 ? 4.016 28.605 -13.976 1.00 54.28 171 ASN A C 1
ATOM 1341 O O . ASN A 1 171 ? 3.230 28.798 -13.052 1.00 54.28 171 ASN A O 1
ATOM 1345 N N . PHE A 1 172 ? 5.187 27.986 -13.809 1.00 58.78 172 PHE A N 1
ATOM 1346 C CA . PHE A 1 172 ? 5.723 27.585 -12.506 1.00 58.78 172 PHE A CA 1
ATOM 1347 C C . PHE A 1 172 ? 6.856 28.499 -12.045 1.00 58.78 172 PHE A C 1
ATOM 1349 O O . PHE A 1 172 ? 7.728 28.887 -12.827 1.00 58.78 172 PHE A O 1
ATOM 1356 N N . LEU A 1 173 ? 6.897 28.756 -10.737 1.00 44.94 173 LEU A N 1
ATOM 1357 C CA . LEU A 1 173 ? 8.108 29.192 -10.046 1.00 44.94 173 LEU A CA 1
ATOM 1358 C C . LEU A 1 173 ? 9.084 28.000 -10.048 1.00 44.94 173 LEU A C 1
ATOM 1360 O O . LEU A 1 173 ? 8.810 26.983 -9.420 1.00 44.94 173 LEU A O 1
ATOM 1364 N N . ASN A 1 174 ? 10.198 28.127 -10.780 1.00 48.72 174 ASN A N 1
ATOM 1365 C CA . ASN A 1 174 ? 11.204 27.094 -11.101 1.00 48.72 174 ASN A CA 1
ATOM 1366 C C . ASN A 1 174 ? 10.832 26.135 -12.251 1.00 48.72 174 ASN A C 1
ATOM 1368 O O . ASN A 1 174 ? 10.472 24.977 -12.040 1.00 48.72 174 ASN A O 1
ATOM 1372 N N . LYS A 1 175 ? 11.022 26.608 -13.494 1.00 52.41 175 LYS A N 1
ATOM 1373 C CA . LYS A 1 175 ? 10.933 25.824 -14.741 1.00 52.41 175 LYS A CA 1
ATOM 1374 C C . LYS A 1 175 ? 11.936 24.655 -14.744 1.00 52.41 175 LYS A C 1
ATOM 1376 O O . LYS A 1 175 ? 13.071 24.811 -15.189 1.00 52.41 175 LYS A O 1
ATOM 1381 N N . LYS A 1 176 ? 11.534 23.475 -14.267 1.00 60.47 176 LYS A N 1
ATOM 1382 C CA . LYS A 1 176 ? 12.256 22.217 -14.514 1.00 60.47 176 LYS A CA 1
ATOM 1383 C C . LYS A 1 176 ? 11.450 21.369 -15.503 1.00 60.47 176 LYS A C 1
ATOM 1385 O O . LYS A 1 176 ? 10.238 21.258 -15.399 1.00 60.47 176 LYS A O 1
ATOM 1390 N N . HIS A 1 177 ? 12.125 20.800 -16.496 1.00 66.88 177 HIS A N 1
ATOM 1391 C CA . HIS A 1 177 ? 11.533 19.786 -17.370 1.00 66.88 177 HIS A CA 1
ATOM 1392 C C . HIS A 1 177 ? 11.374 18.491 -16.571 1.00 66.88 177 HIS A C 1
ATOM 1394 O O . HIS A 1 177 ? 12.324 18.067 -15.904 1.00 66.88 177 HIS A O 1
ATOM 1400 N N . GLY A 1 178 ? 10.228 17.821 -16.674 1.00 67.44 178 GLY A N 1
ATOM 1401 C CA . GLY A 1 178 ? 10.016 16.574 -15.946 1.00 67.44 178 GLY A CA 1
ATOM 1402 C C . GLY A 1 178 ? 8.567 16.122 -15.874 1.00 67.44 178 GLY A C 1
ATOM 1403 O O . GLY A 1 178 ? 7.663 16.764 -16.406 1.00 67.44 178 GLY A O 1
ATOM 1404 N N . SER A 1 179 ? 8.367 14.989 -15.209 1.00 66.75 179 SER A N 1
ATOM 1405 C CA . SER A 1 179 ? 7.044 14.458 -14.892 1.00 66.75 179 SER A CA 1
ATOM 1406 C C . SER A 1 179 ? 6.616 14.961 -13.516 1.00 66.75 179 SER A C 1
ATOM 1408 O O . SER A 1 179 ? 7.397 14.919 -12.567 1.00 66.75 179 SER A O 1
ATOM 1410 N N . TYR A 1 180 ? 5.381 15.441 -13.429 1.00 70.50 180 TYR A N 1
ATOM 1411 C CA . TYR A 1 180 ? 4.798 16.054 -12.243 1.00 70.50 180 TYR A CA 1
ATOM 1412 C C . TYR A 1 180 ? 3.519 15.320 -11.864 1.00 70.50 180 TYR A C 1
ATOM 1414 O O . TYR A 1 180 ? 2.741 14.916 -12.732 1.00 70.50 180 TYR A O 1
ATOM 1422 N N . GLN A 1 181 ? 3.303 15.164 -10.563 1.00 65.62 181 GLN A N 1
ATOM 1423 C CA . GLN A 1 181 ? 2.044 14.656 -10.034 1.00 65.62 181 GLN A CA 1
ATOM 1424 C C . GLN A 1 181 ? 1.054 15.801 -9.909 1.00 65.62 181 GLN A C 1
ATOM 1426 O O . GLN A 1 181 ? 1.410 16.856 -9.391 1.00 65.62 181 GLN A O 1
ATOM 1431 N N . ILE A 1 182 ? -0.190 15.583 -10.315 1.00 70.12 182 ILE A N 1
ATOM 1432 C CA . ILE A 1 182 ? -1.262 16.541 -10.083 1.00 70.12 182 ILE A CA 1
ATOM 1433 C C . ILE A 1 182 ? -2.074 16.078 -8.885 1.00 70.12 182 ILE A C 1
ATOM 1435 O O . ILE A 1 182 ? -2.622 14.975 -8.882 1.00 70.12 182 ILE A O 1
ATOM 1439 N N . ILE A 1 183 ? -2.179 16.949 -7.886 1.00 64.56 183 ILE A N 1
ATOM 1440 C CA . ILE A 1 183 ? -3.019 16.738 -6.711 1.00 64.56 183 ILE A CA 1
ATOM 1441 C C . ILE A 1 183 ? -3.991 17.915 -6.595 1.00 64.56 183 ILE A C 1
ATOM 1443 O O . ILE A 1 183 ? -3.614 19.077 -6.765 1.00 64.56 183 ILE A O 1
ATOM 1447 N N . SER A 1 184 ? -5.260 17.612 -6.333 1.00 62.69 184 SER A N 1
ATOM 1448 C CA . SER A 1 184 ? -6.279 18.621 -6.036 1.00 62.69 184 SER A CA 1
ATOM 1449 C C . SER A 1 184 ? -5.969 19.284 -4.695 1.00 62.69 184 SER A C 1
ATOM 1451 O O . SER A 1 184 ? -5.915 18.585 -3.687 1.00 62.69 184 SER A O 1
ATOM 1453 N N . GLU A 1 185 ? -5.804 20.609 -4.644 1.00 64.31 185 GLU A N 1
ATOM 1454 C CA . GLU A 1 185 ? -5.529 21.316 -3.380 1.00 64.31 185 GLU A CA 1
ATOM 1455 C C . GLU A 1 185 ? -6.713 21.200 -2.400 1.00 64.31 185 GLU A C 1
ATOM 1457 O O . GLU A 1 185 ? -6.509 21.080 -1.197 1.00 64.31 185 GLU A O 1
ATOM 1462 N N . ASN A 1 186 ? -7.950 21.140 -2.907 1.00 58.03 186 ASN A N 1
ATOM 1463 C CA . ASN A 1 186 ? -9.152 21.111 -2.064 1.00 58.03 186 ASN A CA 1
ATOM 1464 C C . ASN A 1 186 ? -9.435 19.741 -1.441 1.00 58.03 186 ASN A C 1
ATOM 1466 O O . ASN A 1 186 ? -9.943 19.660 -0.327 1.00 58.03 186 ASN A O 1
ATOM 1470 N N . THR A 1 187 ? -9.177 18.662 -2.181 1.00 59.56 187 THR A N 1
ATOM 1471 C CA . THR A 1 187 ? -9.518 17.292 -1.754 1.00 59.56 187 THR A CA 1
ATOM 1472 C C . THR A 1 187 ? -8.292 16.462 -1.401 1.00 59.56 187 THR A C 1
ATOM 1474 O O . THR A 1 187 ? -8.432 15.326 -0.957 1.00 59.56 187 THR A O 1
ATOM 1477 N N . ASN A 1 188 ? -7.094 17.003 -1.638 1.00 58.16 188 ASN A N 1
ATOM 1478 C CA . ASN A 1 188 ? -5.817 16.297 -1.564 1.00 58.16 188 ASN A CA 1
ATOM 1479 C C . ASN A 1 188 ? -5.807 14.973 -2.362 1.00 58.16 188 ASN A C 1
ATOM 1481 O O . ASN A 1 188 ? -5.040 14.058 -2.071 1.00 58.16 188 ASN A O 1
ATOM 1485 N N . LYS A 1 189 ? -6.694 14.860 -3.363 1.00 58.03 189 LYS A N 1
ATOM 1486 C CA . LYS A 1 189 ? -6.879 13.674 -4.205 1.00 58.03 189 LYS A CA 1
ATOM 1487 C C . LYS A 1 189 ? -5.901 13.728 -5.369 1.00 58.03 189 LYS A C 1
ATOM 1489 O O . LYS A 1 189 ? -5.764 14.768 -6.017 1.00 58.03 189 LYS A O 1
ATOM 1494 N N . PHE A 1 190 ? -5.250 12.605 -5.650 1.00 60.66 190 PHE A N 1
ATOM 1495 C CA . PHE A 1 190 ? -4.416 12.456 -6.835 1.00 60.66 190 PHE A CA 1
ATOM 1496 C C . PHE A 1 190 ? -5.290 12.479 -8.095 1.00 60.66 190 PHE A C 1
ATOM 1498 O O . PHE A 1 190 ? -6.279 11.753 -8.191 1.00 60.66 190 PHE A O 1
ATOM 1505 N N . LEU A 1 191 ? -4.937 13.348 -9.040 1.00 62.94 191 LEU A N 1
ATOM 1506 C CA . LEU A 1 191 ? -5.690 13.566 -10.277 1.00 62.94 191 LEU A CA 1
ATOM 1507 C C . LEU A 1 191 ? -5.001 12.954 -11.498 1.00 62.94 191 LEU A C 1
ATOM 1509 O O . LEU A 1 191 ? -5.651 12.751 -12.521 1.00 62.94 191 LEU A O 1
ATOM 1513 N N . GLY A 1 192 ? -3.700 12.670 -11.416 1.00 62.31 192 GLY A N 1
ATOM 1514 C CA . GLY A 1 192 ? -2.944 12.074 -12.511 1.00 62.31 192 GLY A CA 1
ATOM 1515 C C . GLY A 1 192 ? -1.529 12.620 -12.654 1.00 62.31 192 GLY A C 1
ATOM 1516 O O . GLY A 1 192 ? -0.990 13.275 -11.761 1.00 62.31 192 GLY A O 1
ATOM 1517 N N . ILE A 1 193 ? -0.923 12.346 -13.806 1.00 65.31 193 ILE A N 1
ATOM 1518 C CA . ILE A 1 193 ? 0.457 12.713 -14.130 1.00 65.31 193 ILE A CA 1
ATOM 1519 C C . ILE A 1 193 ? 0.468 13.584 -15.386 1.00 65.31 193 ILE A C 1
ATOM 1521 O O . ILE A 1 193 ? -0.194 13.283 -16.384 1.00 65.31 193 ILE A O 1
ATOM 1525 N N . ILE A 1 194 ? 1.266 14.650 -15.358 1.00 69.31 194 ILE A N 1
ATOM 1526 C CA . ILE A 1 194 ? 1.620 15.417 -16.557 1.00 69.31 194 ILE A CA 1
ATOM 1527 C C . ILE A 1 194 ? 3.123 15.395 -16.783 1.00 69.31 194 ILE A C 1
ATOM 1529 O O . ILE A 1 194 ? 3.911 15.331 -15.841 1.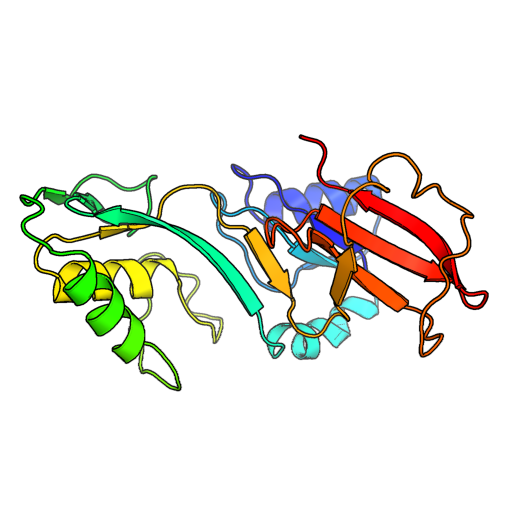00 69.31 194 ILE A O 1
ATOM 1533 N N . THR A 1 195 ? 3.526 15.476 -18.046 1.00 64.94 195 THR A N 1
ATOM 1534 C CA . THR A 1 195 ? 4.929 15.686 -18.415 1.00 64.94 195 THR A CA 1
ATOM 1535 C C . THR A 1 195 ? 5.087 17.070 -19.014 1.00 64.94 195 THR A C 1
ATOM 1537 O O . THR A 1 195 ? 4.344 17.435 -19.923 1.00 64.94 195 THR A O 1
ATOM 1540 N N . ILE A 1 196 ? 6.061 17.823 -18.511 1.00 71.00 196 ILE A N 1
ATOM 1541 C CA . ILE A 1 196 ? 6.386 19.173 -18.962 1.00 71.00 196 ILE A CA 1
ATOM 1542 C C . ILE A 1 196 ? 7.644 19.122 -19.828 1.00 71.00 196 ILE A C 1
ATOM 1544 O O . ILE A 1 196 ? 8.676 18.594 -19.404 1.00 71.00 196 ILE A O 1
ATOM 1548 N N . ASP A 1 197 ? 7.554 19.674 -21.037 1.00 69.31 197 ASP A N 1
ATOM 1549 C CA . ASP A 1 197 ? 8.665 19.776 -21.974 1.00 69.31 197 ASP A CA 1
ATOM 1550 C C . ASP A 1 197 ? 9.686 20.860 -21.573 1.00 69.31 197 ASP A C 1
ATOM 1552 O O . ASP A 1 197 ? 9.548 21.587 -20.588 1.00 69.31 197 ASP A O 1
ATOM 1556 N N . LYS A 1 198 ? 10.765 20.976 -22.355 1.00 70.00 198 LYS A N 1
ATOM 1557 C CA . LYS A 1 198 ? 11.868 21.913 -22.087 1.00 70.00 198 LYS A CA 1
ATOM 1558 C C . LYS A 1 198 ? 11.456 23.383 -22.211 1.00 70.00 198 LYS A C 1
ATOM 1560 O O . LYS A 1 198 ? 12.229 24.262 -21.843 1.00 70.00 198 LYS A O 1
ATOM 1565 N N . PHE A 1 199 ? 10.262 23.637 -22.739 1.00 68.00 199 PHE A N 1
ATOM 1566 C CA . PHE A 1 199 ? 9.678 24.955 -22.928 1.00 68.00 199 PHE A CA 1
ATOM 1567 C C . PHE A 1 199 ? 8.619 25.280 -21.865 1.00 68.00 199 PHE A C 1
ATOM 1569 O O . PHE A 1 199 ? 8.067 26.374 -21.894 1.00 68.00 199 PHE A O 1
ATOM 1576 N N . GLY A 1 200 ? 8.361 24.381 -20.907 1.00 64.31 200 GLY A N 1
ATOM 1577 C CA . GLY A 1 200 ? 7.353 24.595 -19.867 1.00 64.31 200 GLY A CA 1
ATOM 1578 C C . GLY A 1 200 ? 5.927 24.246 -20.304 1.00 64.31 200 GLY A C 1
ATOM 1579 O O . GLY A 1 200 ? 4.970 24.693 -19.672 1.00 64.31 200 GLY A O 1
ATOM 1580 N N . ARG A 1 201 ? 5.764 23.466 -21.381 1.00 70.19 201 ARG A N 1
ATOM 1581 C CA . ARG A 1 201 ? 4.457 23.069 -21.925 1.00 70.19 201 ARG A CA 1
ATOM 1582 C C . ARG A 1 201 ? 4.128 21.623 -21.612 1.00 70.19 201 ARG A C 1
ATOM 1584 O O . ARG A 1 201 ? 5.013 20.780 -21.496 1.00 70.19 201 ARG A O 1
ATOM 1591 N N . ILE A 1 202 ? 2.841 21.315 -21.541 1.00 69.38 202 ILE A N 1
ATOM 1592 C CA . ILE A 1 202 ? 2.369 19.949 -21.312 1.00 69.38 202 ILE A CA 1
ATOM 1593 C C . ILE A 1 202 ? 2.580 19.109 -22.571 1.00 69.38 202 ILE A C 1
ATOM 1595 O O . ILE A 1 202 ? 1.893 19.297 -23.576 1.00 69.38 202 ILE A O 1
ATOM 1599 N N . ALA A 1 203 ? 3.504 18.157 -22.496 1.00 60.28 203 ALA A N 1
ATOM 1600 C CA . ALA A 1 203 ? 3.799 17.206 -23.561 1.00 60.28 203 ALA A CA 1
ATOM 1601 C C . ALA A 1 203 ? 2.842 16.006 -23.550 1.00 60.28 203 ALA A C 1
ATOM 1603 O O . ALA A 1 203 ? 2.445 15.509 -24.601 1.00 60.28 203 ALA A O 1
ATOM 1604 N N . SER A 1 204 ? 2.468 15.531 -22.362 1.00 59.00 204 SER A N 1
ATOM 1605 C CA . SER A 1 204 ? 1.554 14.401 -22.186 1.00 59.00 204 SER A CA 1
ATOM 1606 C C . SER A 1 204 ? 0.747 14.543 -20.901 1.00 59.00 204 SER A C 1
ATOM 1608 O O . SER A 1 204 ? 1.182 15.196 -19.947 1.00 59.00 204 SER A O 1
ATOM 1610 N N . ARG A 1 205 ? -0.444 13.938 -20.898 1.00 63.88 205 ARG A N 1
ATOM 1611 C CA . ARG A 1 205 ? -1.385 13.976 -19.783 1.00 63.88 205 ARG A CA 1
ATOM 1612 C C . ARG A 1 205 ? -2.039 12.611 -19.611 1.00 63.88 205 ARG A C 1
ATOM 1614 O O . ARG A 1 205 ? -2.677 12.122 -20.538 1.00 63.88 205 ARG A O 1
ATOM 1621 N N . GLU A 1 206 ? -1.929 12.063 -18.411 1.00 60.06 206 GLU A N 1
ATOM 1622 C CA . GLU A 1 206 ? -2.628 10.860 -17.965 1.00 60.06 206 GLU A CA 1
ATOM 1623 C C . GLU A 1 206 ? -3.418 11.253 -16.712 1.00 60.06 206 GLU A C 1
ATOM 1625 O O . GLU A 1 206 ? -2.873 11.267 -15.611 1.00 60.06 206 GLU A O 1
ATOM 1630 N N . LEU A 1 207 ? -4.671 11.692 -16.897 1.00 55.44 207 LEU A N 1
ATOM 1631 C CA . LEU A 1 207 ? -5.572 12.016 -15.785 1.00 55.44 207 LEU A CA 1
ATOM 1632 C C . LEU A 1 207 ? -6.473 10.830 -15.472 1.00 55.44 207 LEU A C 1
ATOM 1634 O O . LEU A 1 207 ? -6.944 10.150 -16.384 1.00 55.44 207 LEU A O 1
ATOM 1638 N N . ILE A 1 208 ? -6.770 10.666 -14.191 1.00 49.44 208 ILE A N 1
ATOM 1639 C CA . ILE A 1 208 ? -7.828 9.784 -13.719 1.00 49.44 208 ILE A CA 1
ATOM 1640 C C . ILE A 1 208 ? -9.156 10.472 -14.059 1.00 49.44 208 ILE A C 1
ATOM 1642 O O . ILE A 1 208 ? -9.454 11.541 -13.524 1.00 49.44 208 ILE A O 1
ATOM 1646 N N . GLN A 1 209 ? -9.914 9.912 -15.003 1.00 42.59 209 GLN A N 1
ATOM 1647 C CA . GLN A 1 209 ? -11.292 10.337 -15.263 1.00 42.59 209 GLN A CA 1
ATOM 1648 C C . GLN A 1 209 ? -12.198 9.736 -14.182 1.00 42.59 209 GLN A C 1
ATOM 1650 O O . GLN A 1 209 ? -12.068 8.549 -13.880 1.00 42.59 209 GLN A O 1
ATOM 1655 N N . GLU A 1 210 ? -13.053 10.568 -13.581 1.00 39.19 210 GLU A N 1
ATOM 1656 C CA . GLU A 1 210 ? -14.157 10.109 -12.722 1.00 39.19 210 GLU A CA 1
ATOM 1657 C C . GLU A 1 210 ? -15.274 9.467 -13.547 1.00 39.19 210 GLU A C 1
ATOM 1659 O O . GLU A 1 210 ? -15.538 9.963 -14.670 1.00 39.19 210 GLU A O 1
#

InterPro domains:
  IPR002501 Pseudouridine synthase II, N-terminal [PF01509] (20-122)
  IPR014780 tRNA pseudouridine synthase II, TruB [PTHR13767] (1-120)
  IPR015240 tRNA pseudouridine synthase II, TruB, subfamily 1, C-terminal [PF09157] (163-208)
  IPR020103 Pseudouridine synthase, catalytic domain superfamily [SSF55120] (2-140)
  IPR036974 PUA domain superfamily [G3DSA:2.30.130.10] (150-210)

Radius of gyration: 19.3 Å; chains: 1; bounding box: 37×44×50 Å

Sequence (210 aa):
MLLLDKPAGYSSNYILQKVKTLLQAKKAGYVGTLDPLASGMLPILFGITTKFSKYLLNTNKQYYVVAKLGERTDTLDADGNLISIRPIKVKESNIYQVISEFKGETYQVPPMFSALKHQGTYIRQIIDDIGEKLLCGAHYLLPTQTIVADMPILLLKSIDFIKISQGQEINFLNKKHGSYQIISENTNKFLGIITIDKFGRIASRELIQE

Organism: Glossina pallidipes (NCBI:txid7398)

pLDDT: mean 76.11, std 15.05, range [3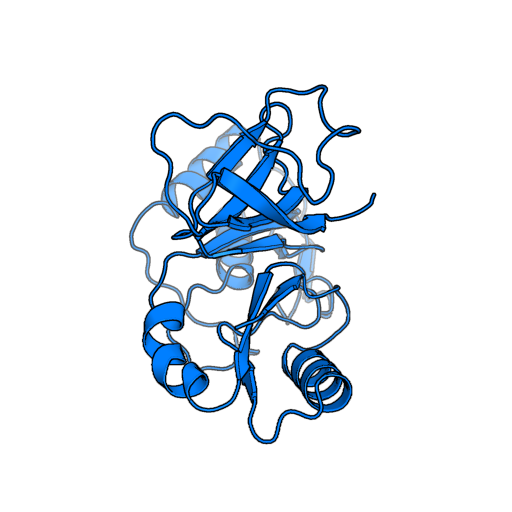9.19, 95.75]

Secondary structure (DSSP, 8-state):
-EEEEEPTTS-HHHHHHHHHHHTT-SSEEESSPPPTT-EEEEEEEEGGGGGGHHHHHTS-EEEEEEEEETEEESSSBTTSPEEEE------HHHHHHHHHHTSSS---PPPSSS-TTS----HHHHHHHHHHHTTS-EEEEEEEEEEETTSPEEEE-SSGGGT--TT-B---SS---EEEEEEETTT--EEEEEEE-TTSBEEEEEE---